Protein AF-A0A8B7I8J3-F1 (afdb_monomer)

Solvent-accessible surface area (backbone atoms only — not comparable to full-atom values): 14099 Å² total; per-residue (Å²): 118,75,67,56,60,53,50,53,48,51,51,52,50,53,49,51,53,50,50,52,53,51,53,51,50,54,50,46,42,73,68,39,66,68,53,37,50,49,53,51,49,54,53,50,52,50,52,54,50,51,55,50,50,54,51,51,52,53,51,53,54,50,51,53,53,51,52,53,52,51,52,54,50,50,55,51,52,53,50,53,51,51,50,52,50,51,54,67,75,66,59,62,90,88,52,89,73,81,72,88,76,83,82,78,73,87,82,83,80,94,77,91,83,91,82,90,84,88,87,89,82,88,90,76,82,87,73,74,85,80,77,78,87,67,66,78,75,76,49,74,66,63,56,68,70,48,56,64,87,77,47,65,89,64,48,74,65,59,53,40,51,51,52,51,50,51,34,53,51,50,52,52,52,51,52,52,69,69,48,61,75,90,79,50,54,72,72,58,45,53,50,40,51,52,56,56,72,71,52,46,88,82,46,73,72,46,83,77,59,66,57,71,57,56,52,54,50,52,55,49,57,61,67,73,68,71,136

Radius of gyration: 37.48 Å; Cα contacts (8 Å, |Δi|>4): 42; chains: 1; bounding box: 120×52×84 Å

Nearest PDB structures (foldseek):
  4c9y-assembly2_B  TM=9.895E-01  e=2.543E-07  Homo sapiens

Foldseek 3Di:
DVVVVVVVVVVVVVVVVVVVVVVVVVVCCVPPVVSVVVVVVVVVVVVVVVVVVVVVVVVVVVVVVVVVVVVVVVVVVVVVVVVVVVCVVPPPPPDDDDPPPPPDDDDDDDDDDDDDDDDDDDDDDPDPDPDQAAADQQDPVNVVPDDCVVCPPPDSVNRRVVSVVVRVVSCVLVVLCPDDPVPDDPVSVVSNVVSVVPQDPVNPPVSPDHCVVVVVVVVVVVVVPDD

pLDDT: mean 78.02, std 23.52, range [26.7, 98.69]

Structure (mmCIF, N/CA/C/O backbone):
data_AF-A0A8B7I8J3-F1
#
_entry.id   AF-A0A8B7I8J3-F1
#
loop_
_atom_site.group_PDB
_atom_site.id
_atom_site.type_symbol
_atom_site.label_atom_id
_atom_site.label_alt_id
_atom_site.label_comp_id
_atom_site.label_asym_id
_atom_site.label_entity_id
_atom_site.label_seq_id
_atom_site.pdbx_PDB_ins_code
_atom_site.Cartn_x
_atom_site.Cartn_y
_atom_site.Cartn_z
_atom_site.occupancy
_atom_site.B_iso_or_equiv
_atom_site.auth_seq_id
_atom_site.auth_comp_id
_atom_site.auth_asym_id
_atom_site.auth_atom_id
_atom_site.pdbx_PDB_model_num
ATOM 1 N N . MET A 1 1 ? 63.260 17.007 -17.362 1.00 57.22 1 MET A N 1
ATOM 2 C CA . MET A 1 1 ? 62.442 17.993 -18.095 1.00 57.22 1 MET A CA 1
ATOM 3 C C . MET A 1 1 ? 61.676 17.329 -19.241 1.00 57.22 1 MET A C 1
ATOM 5 O O . MET A 1 1 ? 60.470 17.334 -19.172 1.00 57.22 1 MET A O 1
ATOM 9 N N . ALA A 1 2 ? 62.300 16.629 -20.199 1.00 60.06 2 ALA A N 1
ATOM 10 C CA . ALA A 1 2 ? 61.564 16.008 -21.323 1.00 60.06 2 ALA A CA 1
ATOM 11 C C . ALA A 1 2 ? 60.580 14.860 -20.970 1.00 60.06 2 ALA A C 1
ATOM 13 O O . ALA A 1 2 ? 59.692 14.553 -21.757 1.00 60.06 2 ALA A O 1
ATOM 14 N N . SER A 1 3 ? 60.728 14.208 -19.809 1.00 65.38 3 SER A N 1
ATOM 15 C CA . SER A 1 3 ? 59.844 13.101 -19.401 1.00 65.38 3 SER A CA 1
ATOM 16 C C . SER A 1 3 ? 58.449 13.567 -18.973 1.00 65.38 3 SER A C 1
ATOM 18 O O . SER A 1 3 ? 57.500 12.825 -19.182 1.00 65.38 3 SER A O 1
ATOM 20 N N . SER A 1 4 ? 58.313 14.767 -18.391 1.00 78.94 4 SER A N 1
ATOM 21 C CA . SER A 1 4 ? 57.008 15.291 -17.954 1.00 78.94 4 SER A CA 1
ATOM 22 C C . SER A 1 4 ? 56.132 15.671 -19.143 1.00 78.94 4 SER A C 1
ATOM 24 O O . SER A 1 4 ? 54.955 15.341 -19.157 1.00 78.94 4 SER A O 1
ATOM 26 N N . ASP A 1 5 ? 56.724 16.260 -20.182 1.00 86.00 5 ASP A N 1
ATOM 27 C CA . ASP A 1 5 ? 55.984 16.712 -21.365 1.00 86.00 5 ASP A CA 1
ATOM 28 C C . ASP A 1 5 ? 55.409 15.531 -22.170 1.00 86.00 5 ASP A C 1
ATOM 30 O O . ASP A 1 5 ? 54.313 15.617 -22.728 1.00 86.00 5 ASP A O 1
ATOM 34 N N . LEU A 1 6 ? 56.129 14.401 -22.210 1.00 93.19 6 LEU A N 1
ATOM 35 C CA . LEU A 1 6 ? 55.641 13.162 -22.820 1.00 93.19 6 LEU A CA 1
ATOM 36 C C . LEU A 1 6 ? 54.517 12.525 -21.991 1.00 93.19 6 LEU A C 1
ATOM 38 O O . LEU A 1 6 ? 53.536 12.046 -22.559 1.00 93.19 6 LEU A O 1
ATOM 42 N N . GLU A 1 7 ? 54.645 12.526 -20.664 1.00 94.00 7 GLU A N 1
ATOM 43 C CA . GLU A 1 7 ? 53.618 12.013 -19.751 1.00 94.00 7 GLU A CA 1
ATOM 44 C C . GLU A 1 7 ? 52.319 12.829 -19.873 1.00 94.00 7 GLU A C 1
ATOM 46 O O . GLU A 1 7 ? 51.235 12.265 -20.041 1.00 94.00 7 GLU A O 1
ATOM 51 N N . ASP A 1 8 ? 52.431 14.160 -19.898 1.00 94.00 8 ASP A N 1
ATOM 52 C CA . ASP A 1 8 ? 51.308 15.086 -20.069 1.00 94.00 8 ASP A CA 1
ATOM 53 C C . ASP A 1 8 ? 50.621 14.900 -21.429 1.00 94.00 8 ASP A C 1
ATOM 55 O O . ASP A 1 8 ? 49.387 14.886 -21.526 1.00 94.00 8 ASP A O 1
ATOM 59 N N . LEU A 1 9 ? 51.402 14.674 -22.489 1.00 95.31 9 LEU A N 1
ATOM 60 C CA . LEU A 1 9 ? 50.874 14.344 -23.810 1.00 95.31 9 LEU A CA 1
ATOM 61 C C . LEU A 1 9 ? 50.127 13.002 -23.803 1.00 95.31 9 LEU A C 1
ATOM 63 O O . LEU A 1 9 ? 49.026 12.905 -24.353 1.00 95.31 9 LEU A O 1
ATOM 67 N N . CYS A 1 10 ? 50.682 11.977 -23.154 1.00 95.75 10 CYS A N 1
ATOM 68 C CA . CYS A 1 10 ? 50.030 10.679 -22.991 1.00 95.75 10 CYS A CA 1
ATOM 69 C C . CYS A 1 10 ? 48.699 10.810 -22.237 1.00 95.75 10 CYS A C 1
ATOM 71 O O . CYS A 1 10 ? 47.689 10.246 -22.668 1.00 95.75 10 CYS A O 1
ATOM 73 N N . LEU A 1 11 ? 48.655 11.596 -21.157 1.00 96.38 11 LEU A N 1
ATOM 74 C CA . LEU A 1 11 ? 47.423 11.888 -20.419 1.00 96.38 11 LEU A CA 1
ATOM 75 C C . LEU A 1 11 ? 46.395 12.601 -21.301 1.00 96.38 11 LEU A C 1
ATOM 77 O O . LEU A 1 11 ? 45.228 12.199 -21.342 1.00 96.38 11 LEU A O 1
ATOM 81 N N . HIS A 1 12 ? 46.821 13.614 -22.057 1.00 96.50 12 HIS A N 1
ATOM 82 C CA . HIS A 1 12 ? 45.945 14.351 -22.962 1.00 96.50 12 HIS A CA 1
ATOM 83 C C . HIS A 1 12 ? 45.337 13.446 -24.045 1.00 96.50 12 HIS A C 1
ATOM 85 O O . HIS A 1 12 ? 44.124 13.473 -24.286 1.00 96.50 12 HIS A O 1
ATOM 91 N N . ILE A 1 13 ? 46.162 12.601 -24.670 1.00 97.69 13 ILE A N 1
ATOM 92 C CA . ILE A 1 13 ? 45.727 11.637 -25.686 1.00 97.69 13 ILE A CA 1
ATOM 93 C C . ILE A 1 13 ? 44.761 10.621 -25.074 1.00 97.69 13 ILE A C 1
ATOM 95 O O . ILE A 1 13 ? 43.675 10.405 -25.616 1.00 97.69 13 ILE A O 1
ATOM 99 N N . ASN A 1 14 ? 45.090 10.044 -23.918 1.00 97.88 14 ASN A N 1
ATOM 100 C CA . ASN A 1 14 ? 44.230 9.076 -23.238 1.00 97.88 14 ASN A CA 1
ATOM 101 C C . ASN A 1 14 ? 42.887 9.684 -22.817 1.00 97.88 14 ASN A C 1
ATOM 103 O O . ASN A 1 14 ? 41.847 9.023 -22.909 1.00 97.88 14 ASN A O 1
ATOM 107 N N . MET A 1 15 ? 42.872 10.957 -22.421 1.00 98.25 15 MET A N 1
ATOM 108 C CA . MET A 1 15 ? 41.645 11.683 -22.110 1.00 98.25 15 MET A CA 1
ATOM 109 C C . MET A 1 15 ? 40.790 11.918 -23.361 1.00 98.25 15 MET A C 1
ATOM 111 O O . MET A 1 15 ? 39.574 11.698 -23.324 1.00 98.25 15 MET A O 1
ATOM 115 N N . LYS A 1 16 ? 41.403 12.274 -24.499 1.00 98.38 16 LYS A N 1
ATOM 116 C CA . LYS A 1 16 ? 40.695 12.366 -25.787 1.00 98.38 16 LYS A CA 1
ATOM 117 C C . LYS A 1 16 ? 40.143 11.013 -26.232 1.00 98.38 16 LYS A C 1
ATOM 119 O O . LYS A 1 16 ? 38.964 10.934 -26.571 1.00 98.38 16 LYS A O 1
ATOM 124 N N . ILE A 1 17 ? 40.935 9.943 -26.151 1.00 98.44 17 ILE A N 1
ATOM 125 C CA . ILE A 1 17 ? 40.486 8.572 -26.443 1.00 98.44 17 ILE A CA 1
ATOM 126 C C . ILE A 1 17 ? 39.301 8.198 -25.545 1.00 98.44 17 ILE A C 1
ATOM 128 O O . ILE A 1 17 ? 38.294 7.684 -26.030 1.00 98.44 17 ILE A O 1
ATOM 132 N N . SER A 1 18 ? 39.377 8.495 -24.247 1.00 98.44 18 SER A N 1
ATOM 133 C CA . SER A 1 18 ? 38.296 8.222 -23.292 1.00 98.44 18 SER A CA 1
ATOM 134 C C . SER A 1 18 ? 37.026 9.011 -23.611 1.00 98.44 18 SER A C 1
ATOM 136 O O . SER A 1 18 ? 35.923 8.473 -23.529 1.00 98.44 18 SER A O 1
ATOM 138 N N . THR A 1 19 ? 37.169 10.267 -24.033 1.00 98.44 19 THR A N 1
ATOM 139 C CA . THR A 1 19 ? 36.047 11.115 -24.462 1.00 98.44 19 THR A CA 1
ATOM 140 C C . THR A 1 19 ? 35.373 10.548 -25.712 1.00 98.44 19 THR A C 1
ATOM 142 O O . THR A 1 19 ? 34.147 10.436 -25.764 1.00 98.44 19 THR A O 1
ATOM 145 N N . ILE A 1 20 ? 36.162 10.107 -26.697 1.00 98.38 20 ILE A N 1
ATOM 146 C CA . ILE A 1 20 ? 35.649 9.452 -27.908 1.00 98.38 20 ILE A CA 1
ATOM 147 C C . ILE A 1 20 ? 34.925 8.148 -27.546 1.00 98.38 20 ILE A C 1
ATOM 149 O O . ILE A 1 20 ? 33.816 7.907 -28.015 1.00 98.38 20 ILE A O 1
ATOM 153 N N . LYS A 1 21 ? 35.490 7.327 -26.652 1.00 98.19 21 LYS A N 1
ATOM 154 C CA . LYS A 1 21 ? 34.837 6.093 -26.183 1.00 98.19 21 LYS A CA 1
ATOM 155 C C . LYS A 1 21 ? 33.476 6.374 -25.538 1.00 98.19 21 LYS A C 1
ATOM 157 O O . LYS A 1 21 ? 32.495 5.736 -25.911 1.00 98.19 21 LYS A O 1
ATOM 162 N N . LYS A 1 22 ? 33.391 7.356 -24.631 1.00 97.88 22 LYS A N 1
ATOM 163 C CA . LYS A 1 22 ? 32.128 7.742 -23.973 1.00 97.88 22 LYS A CA 1
ATOM 164 C C . LYS A 1 22 ? 31.087 8.255 -24.969 1.00 97.88 22 LYS A C 1
ATOM 166 O O . LYS A 1 22 ? 29.931 7.852 -24.909 1.00 97.88 22 LYS A O 1
ATOM 171 N N . THR A 1 23 ? 31.486 9.116 -25.903 1.00 97.56 23 THR A N 1
ATOM 172 C CA . THR A 1 23 ? 30.564 9.661 -26.918 1.00 97.56 23 THR A CA 1
ATOM 173 C C . THR A 1 23 ? 30.056 8.582 -27.875 1.00 97.56 23 THR A C 1
ATOM 175 O O . THR A 1 23 ? 28.867 8.562 -28.190 1.00 97.56 23 THR A O 1
ATOM 178 N N . LEU A 1 24 ? 30.907 7.628 -28.268 1.00 96.81 24 LEU A N 1
ATOM 179 C CA . LEU A 1 24 ? 30.489 6.455 -29.039 1.00 96.81 24 LEU A CA 1
ATOM 180 C C . LEU A 1 24 ? 29.506 5.575 -28.258 1.00 96.81 24 LEU A C 1
ATOM 182 O O . LEU A 1 24 ? 28.496 5.162 -28.819 1.00 96.81 24 LEU A O 1
ATOM 186 N N . GLN A 1 25 ? 29.757 5.324 -26.969 1.00 96.06 25 GLN A N 1
ATOM 187 C CA . GLN A 1 25 ? 28.830 4.576 -26.112 1.00 96.06 25 GLN A CA 1
ATOM 188 C C . GLN A 1 25 ? 27.468 5.270 -26.000 1.00 96.06 25 GLN A C 1
ATOM 190 O O . GLN A 1 25 ? 26.443 4.622 -26.190 1.00 96.06 25 GLN A O 1
ATOM 195 N N . LEU A 1 26 ? 27.447 6.585 -25.764 1.00 95.88 26 LEU A N 1
ATOM 196 C CA . LEU A 1 26 ? 26.209 7.370 -25.713 1.00 95.88 26 LEU A CA 1
ATOM 197 C C . LEU A 1 26 ? 25.431 7.292 -27.031 1.00 95.88 26 LEU A C 1
ATOM 199 O O . LEU A 1 26 ? 24.223 7.059 -27.023 1.00 95.88 26 LEU A O 1
ATOM 203 N N . ARG A 1 27 ? 26.125 7.426 -28.169 1.00 95.88 27 ARG A N 1
ATOM 204 C CA . ARG A 1 27 ? 25.507 7.262 -29.490 1.00 95.88 27 ARG A CA 1
ATOM 205 C C . ARG A 1 27 ? 24.923 5.861 -29.661 1.00 95.88 27 ARG A C 1
ATOM 207 O O . ARG A 1 27 ? 23.796 5.739 -30.132 1.00 95.88 27 ARG A O 1
ATOM 214 N N . ASN A 1 28 ? 25.663 4.824 -29.268 1.00 94.19 28 ASN A N 1
ATOM 215 C CA . ASN A 1 28 ? 25.211 3.438 -29.373 1.00 94.19 28 ASN A CA 1
ATOM 216 C C . ASN A 1 28 ? 23.945 3.195 -28.539 1.00 94.19 28 ASN A C 1
ATOM 218 O O . ASN A 1 28 ? 23.007 2.605 -29.056 1.00 94.19 28 ASN A O 1
ATOM 222 N N . ILE A 1 29 ? 23.867 3.714 -27.307 1.00 94.62 29 ILE A N 1
ATOM 223 C CA . ILE A 1 29 ? 22.658 3.617 -26.466 1.00 94.62 29 ILE A CA 1
ATOM 224 C C . ILE A 1 29 ? 21.449 4.296 -27.136 1.00 94.62 29 ILE A C 1
ATOM 226 O O . ILE A 1 29 ? 20.324 3.818 -27.016 1.00 94.62 29 ILE A O 1
ATOM 230 N N . GLY A 1 30 ? 21.664 5.405 -27.853 1.00 91.12 30 GLY A N 1
ATOM 231 C CA . GLY A 1 30 ? 20.593 6.135 -28.541 1.00 91.12 30 GLY A CA 1
ATOM 232 C C . GLY A 1 30 ? 20.138 5.527 -29.875 1.00 91.12 30 GLY A C 1
ATOM 233 O O . GLY A 1 30 ? 18.982 5.716 -30.259 1.00 91.12 30 GLY A O 1
ATOM 234 N N . GLN A 1 31 ? 21.030 4.832 -30.589 1.00 93.56 31 GLN A N 1
ATOM 235 C CA . GLN A 1 31 ? 20.767 4.264 -31.919 1.00 93.56 31 GLN A CA 1
ATOM 236 C C . GLN A 1 31 ? 20.367 2.790 -31.881 1.00 93.56 31 GLN A C 1
ATOM 238 O O . GLN A 1 31 ? 19.545 2.368 -32.690 1.00 93.56 31 GLN A O 1
ATOM 243 N N . GLU A 1 32 ? 20.950 2.007 -30.975 1.00 96.12 32 GLU A N 1
ATOM 244 C CA . GLU 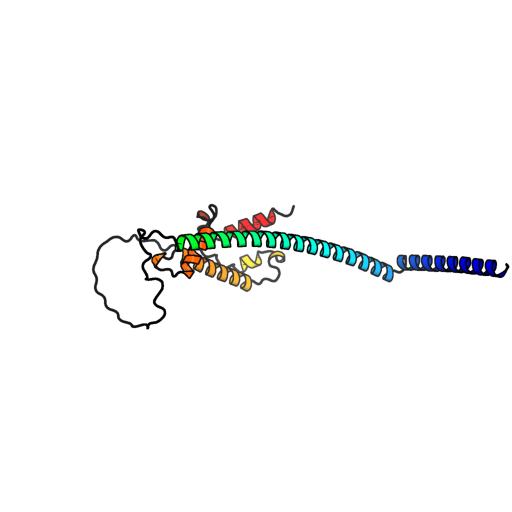A 1 32 ? 20.699 0.575 -30.883 1.00 96.12 32 GLU A CA 1
ATOM 245 C C . GLU A 1 32 ? 19.325 0.334 -30.216 1.00 96.12 32 GLU A C 1
ATOM 247 O O . GLU A 1 32 ? 19.111 0.749 -29.070 1.00 96.12 32 GLU A O 1
ATOM 252 N N . PRO A 1 33 ? 18.354 -0.286 -30.921 1.00 95.62 33 PRO A N 1
ATOM 253 C CA . PRO A 1 33 ? 16.980 -0.388 -30.431 1.00 95.62 33 PRO A CA 1
ATOM 254 C C . PRO A 1 33 ? 16.825 -1.168 -29.120 1.00 95.62 33 PRO A C 1
ATOM 256 O O . PRO A 1 33 ? 15.951 -0.827 -28.319 1.00 95.62 33 PRO A O 1
ATOM 259 N N . SER A 1 34 ? 17.642 -2.199 -28.880 1.00 95.94 34 SER A N 1
ATOM 260 C CA . SER A 1 34 ? 17.524 -3.050 -27.692 1.00 95.94 34 SER A CA 1
ATOM 261 C C . SER A 1 34 ? 17.955 -2.326 -26.409 1.00 95.94 34 SER A C 1
ATOM 263 O O . SER A 1 34 ? 17.231 -2.368 -25.413 1.00 95.94 34 SER A O 1
ATOM 265 N N . LEU A 1 35 ? 19.056 -1.571 -26.450 1.00 94.81 35 LEU A N 1
ATOM 266 C CA . LEU A 1 35 ? 19.583 -0.734 -25.374 1.00 94.81 35 LEU A CA 1
ATOM 267 C C . LEU A 1 35 ? 18.645 0.434 -25.099 1.00 94.81 35 LEU A C 1
ATOM 269 O O . LEU A 1 35 ? 18.336 0.714 -23.941 1.00 94.81 35 LEU A O 1
ATOM 273 N N . LYS A 1 36 ? 18.126 1.075 -26.152 1.00 95.31 36 LYS A N 1
ATOM 274 C CA . LYS A 1 36 ? 17.116 2.125 -26.011 1.00 95.31 36 LYS A CA 1
ATOM 275 C C . LYS A 1 36 ? 15.849 1.590 -25.340 1.00 95.31 36 LYS A C 1
ATOM 277 O O . LYS A 1 36 ? 15.347 2.209 -24.407 1.00 95.31 36 LYS A O 1
ATOM 282 N N . SER A 1 37 ? 15.357 0.425 -25.771 1.00 96.50 37 SER A N 1
ATOM 283 C CA . SER A 1 37 ? 14.198 -0.232 -25.155 1.00 96.50 37 SER A CA 1
ATOM 284 C C . SER A 1 37 ? 14.457 -0.581 -23.690 1.00 96.50 37 SER A C 1
ATOM 286 O O . SER A 1 37 ? 13.611 -0.303 -22.843 1.00 96.50 37 SER A O 1
ATOM 288 N N . MET A 1 38 ? 15.630 -1.134 -23.371 1.00 96.69 38 MET A N 1
ATOM 289 C CA . MET A 1 38 ? 16.030 -1.443 -21.998 1.00 96.69 38 MET A CA 1
ATOM 290 C C . MET A 1 38 ? 16.066 -0.185 -21.125 1.00 96.69 38 MET A C 1
ATOM 292 O O . MET A 1 38 ? 15.503 -0.191 -20.036 1.00 96.69 38 MET A O 1
ATOM 296 N N . LEU A 1 39 ? 16.652 0.913 -21.611 1.00 96.44 39 LEU A N 1
ATOM 297 C CA . LEU A 1 39 ? 16.700 2.176 -20.875 1.00 96.44 39 LEU A CA 1
ATOM 298 C C . LEU A 1 39 ? 15.298 2.757 -20.643 1.00 96.44 39 LEU A C 1
ATOM 300 O O . LEU A 1 39 ? 15.003 3.227 -19.547 1.00 96.44 39 LEU A O 1
ATOM 304 N N . CYS A 1 40 ? 14.409 2.676 -21.639 1.00 96.62 40 CYS A N 1
ATOM 305 C CA . CYS A 1 40 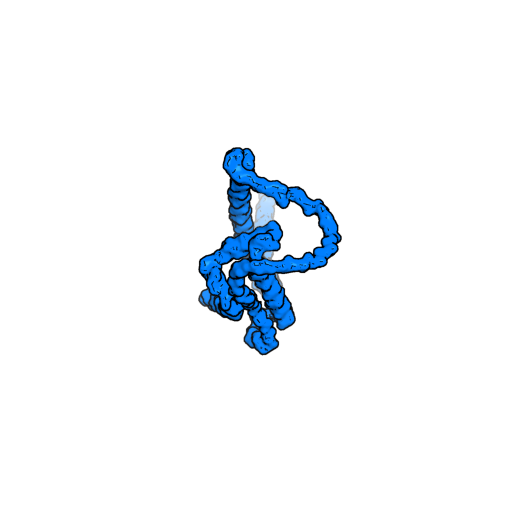? 13.007 3.062 -21.474 1.00 96.62 40 CYS A CA 1
ATOM 306 C C . CYS A 1 40 ? 12.286 2.194 -20.433 1.00 96.62 40 CYS A C 1
ATOM 308 O O . CYS A 1 40 ? 11.518 2.730 -19.638 1.00 96.62 40 CYS A O 1
ATOM 310 N N . LYS A 1 41 ? 12.543 0.879 -20.405 1.00 98.06 41 LYS A N 1
ATOM 311 C CA . LYS A 1 41 ? 11.985 -0.028 -19.388 1.00 98.06 41 LYS A CA 1
ATOM 312 C C . LYS A 1 41 ? 12.474 0.336 -17.991 1.00 98.06 41 LYS A C 1
ATOM 314 O O . LYS A 1 41 ? 11.645 0.497 -17.108 1.00 98.06 41 LYS A O 1
ATOM 319 N N . ILE A 1 42 ? 13.778 0.562 -17.820 1.00 98.38 42 ILE A N 1
ATOM 320 C CA . ILE A 1 42 ? 14.360 1.011 -16.545 1.00 98.38 42 ILE A CA 1
ATOM 321 C C . ILE A 1 42 ? 13.718 2.329 -16.100 1.00 98.38 42 ILE A C 1
ATOM 323 O O . ILE A 1 42 ? 13.306 2.460 -14.952 1.00 98.38 42 ILE A O 1
ATOM 327 N N . GLY A 1 43 ? 13.583 3.296 -17.013 1.00 98.06 43 GLY A N 1
ATOM 328 C CA . GLY A 1 43 ? 12.926 4.569 -16.716 1.00 98.06 43 GLY A CA 1
ATOM 329 C C . GLY A 1 43 ? 11.469 4.391 -16.284 1.00 98.06 43 GLY A C 1
ATOM 330 O O . GLY A 1 43 ? 11.037 5.006 -15.314 1.00 98.06 43 GLY A O 1
ATOM 331 N N . HIS A 1 44 ? 10.720 3.517 -16.960 1.00 98.38 44 HIS A N 1
ATOM 332 C CA . HIS A 1 44 ? 9.336 3.217 -16.601 1.00 98.38 44 HIS A CA 1
ATOM 333 C C . HIS A 1 44 ? 9.223 2.517 -15.241 1.00 98.38 44 HIS A C 1
ATOM 335 O O . HIS A 1 44 ? 8.430 2.940 -14.404 1.00 98.38 44 HIS A O 1
ATOM 341 N N . GLU A 1 45 ? 10.041 1.494 -14.990 1.00 98.62 45 GLU A N 1
ATOM 342 C CA . GLU A 1 45 ? 10.088 0.788 -13.705 1.00 98.62 45 GLU A CA 1
ATOM 343 C C . GLU A 1 45 ? 10.461 1.726 -12.554 1.00 98.62 45 GLU A C 1
ATOM 345 O O . GLU A 1 45 ? 9.881 1.633 -11.475 1.00 98.62 45 GLU A O 1
ATOM 350 N N . MET A 1 46 ? 11.365 2.681 -12.786 1.00 98.69 46 MET A N 1
ATOM 351 C CA . MET A 1 46 ? 11.742 3.682 -11.788 1.00 98.69 46 MET A CA 1
ATOM 352 C C . MET A 1 46 ? 10.575 4.612 -11.428 1.00 98.69 46 MET A C 1
ATOM 354 O O . MET A 1 46 ? 10.386 4.920 -10.252 1.00 98.69 46 MET A O 1
ATOM 358 N N . VAL A 1 47 ? 9.761 5.016 -12.411 1.00 98.56 47 VAL A N 1
ATOM 359 C CA . VAL A 1 47 ? 8.532 5.789 -12.158 1.00 98.56 47 VAL A CA 1
ATOM 360 C C . VAL A 1 47 ? 7.528 4.956 -11.358 1.00 98.56 47 VAL A C 1
ATOM 362 O O . VAL A 1 47 ? 7.030 5.423 -10.337 1.00 98.56 47 VAL A O 1
ATOM 365 N N . LEU A 1 48 ? 7.292 3.700 -11.755 1.00 98.56 48 LEU A N 1
ATOM 366 C CA . LEU A 1 48 ? 6.381 2.800 -11.038 1.00 98.56 48 LEU A CA 1
ATOM 367 C C . LEU A 1 48 ? 6.817 2.563 -9.585 1.00 98.56 48 LEU A C 1
ATOM 369 O O . LEU A 1 48 ? 5.980 2.554 -8.681 1.00 98.56 48 LEU A O 1
ATOM 373 N N . LEU A 1 49 ? 8.120 2.383 -9.355 1.00 98.69 49 LEU A N 1
ATOM 374 C CA . LEU A 1 49 ? 8.687 2.224 -8.019 1.00 98.69 49 LEU A CA 1
ATOM 375 C C . LEU A 1 49 ? 8.456 3.475 -7.170 1.00 98.69 49 LEU A C 1
ATOM 377 O O . LEU A 1 49 ? 8.038 3.362 -6.021 1.00 98.69 49 LEU A O 1
ATOM 381 N N . ASN A 1 50 ? 8.691 4.658 -7.735 1.00 98.69 50 ASN A N 1
ATOM 382 C CA . ASN A 1 50 ? 8.471 5.922 -7.041 1.00 98.69 50 ASN A CA 1
ATOM 383 C C . ASN A 1 50 ? 6.997 6.104 -6.645 1.00 98.69 50 ASN A C 1
ATOM 385 O O . ASN A 1 50 ? 6.697 6.453 -5.506 1.00 98.69 50 ASN A O 1
ATOM 389 N N . ASP A 1 51 ? 6.068 5.787 -7.546 1.00 98.50 51 ASP A N 1
ATOM 390 C CA . ASP A 1 51 ? 4.634 5.851 -7.255 1.00 98.50 51 ASP A CA 1
ATOM 391 C C . ASP A 1 51 ? 4.222 4.861 -6.158 1.00 98.50 51 ASP A C 1
ATOM 393 O O . ASP A 1 51 ? 3.380 5.174 -5.311 1.00 98.50 51 ASP A O 1
ATOM 397 N N . LEU A 1 52 ? 4.818 3.666 -6.145 1.00 98.69 52 LEU A N 1
ATOM 398 C CA . LEU A 1 52 ? 4.589 2.679 -5.094 1.00 98.69 52 LEU A CA 1
ATOM 399 C C . LEU A 1 52 ? 5.123 3.158 -3.738 1.00 98.69 52 LEU A C 1
ATOM 401 O O . LEU A 1 52 ? 4.440 2.995 -2.727 1.00 98.69 52 LEU A O 1
ATOM 405 N N . LEU A 1 53 ? 6.305 3.778 -3.715 1.00 98.69 53 LEU A N 1
ATOM 406 C CA . LEU A 1 53 ? 6.881 4.357 -2.501 1.00 98.69 53 LEU A CA 1
ATOM 407 C C . LEU A 1 53 ? 6.002 5.480 -1.943 1.00 98.69 53 LEU A C 1
ATOM 409 O O . LEU A 1 53 ? 5.725 5.480 -0.747 1.00 98.69 53 LEU A O 1
ATOM 413 N N . ASN A 1 54 ? 5.476 6.360 -2.798 1.00 98.50 54 ASN A N 1
ATOM 414 C CA . ASN A 1 54 ? 4.550 7.417 -2.379 1.00 98.50 54 ASN A CA 1
ATOM 415 C C . ASN A 1 54 ? 3.269 6.842 -1.754 1.00 98.50 54 ASN A C 1
ATOM 417 O O . ASN A 1 54 ? 2.801 7.317 -0.719 1.00 98.50 54 ASN A O 1
ATOM 421 N N . LYS A 1 55 ? 2.709 5.776 -2.345 1.00 98.56 55 LYS A N 1
ATOM 422 C CA . LYS A 1 55 ? 1.547 5.074 -1.772 1.00 98.56 55 LYS A CA 1
ATOM 423 C C . LYS A 1 55 ? 1.872 4.456 -0.414 1.00 98.56 55 LYS A C 1
ATOM 425 O O . LYS A 1 55 ? 1.067 4.554 0.506 1.00 98.56 55 LYS A O 1
ATOM 430 N N . MET A 1 56 ? 3.046 3.839 -0.284 1.00 98.62 56 MET A N 1
ATOM 431 C CA . MET A 1 56 ? 3.498 3.259 0.979 1.00 98.62 56 MET A CA 1
ATOM 432 C C . MET A 1 56 ? 3.682 4.334 2.055 1.00 98.62 56 MET A C 1
ATOM 434 O O . MET A 1 56 ? 3.267 4.130 3.192 1.00 98.62 56 MET A O 1
ATOM 438 N N . GLU A 1 57 ? 4.241 5.493 1.705 1.00 98.62 57 GLU A N 1
ATOM 439 C CA . GLU A 1 57 ? 4.377 6.622 2.626 1.00 98.62 57 GLU A CA 1
ATOM 440 C C . GLU A 1 57 ? 3.011 7.115 3.122 1.00 98.62 57 GLU A C 1
ATOM 442 O O . GLU A 1 57 ? 2.812 7.275 4.329 1.00 98.62 57 GLU A O 1
ATOM 447 N N . MET A 1 58 ? 2.043 7.286 2.217 1.00 98.19 58 MET A N 1
ATOM 448 C CA . MET A 1 58 ? 0.674 7.662 2.583 1.00 98.19 58 MET A CA 1
ATOM 449 C C . MET A 1 58 ? 0.025 6.651 3.536 1.00 98.19 58 MET A C 1
ATOM 451 O O . MET A 1 58 ? -0.595 7.045 4.526 1.00 98.19 58 MET A O 1
ATOM 455 N N . GLU A 1 59 ? 0.183 5.356 3.261 1.00 98.44 59 GLU A N 1
ATOM 456 C CA . GLU A 1 59 ? -0.372 4.283 4.088 1.00 98.44 59 GLU A CA 1
ATOM 457 C C . GLU A 1 59 ? 0.246 4.291 5.495 1.00 98.44 59 GLU A C 1
ATOM 459 O O . GLU A 1 59 ? -0.466 4.240 6.498 1.00 98.44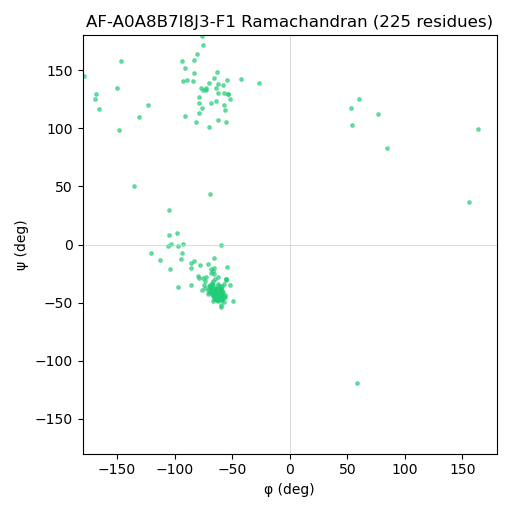 59 GLU A O 1
ATOM 464 N N . VAL A 1 60 ? 1.568 4.456 5.593 1.00 98.69 60 VAL A N 1
ATOM 465 C CA . VAL A 1 60 ? 2.272 4.567 6.881 1.00 98.69 60 VAL A CA 1
ATOM 466 C C . VAL A 1 60 ? 1.773 5.775 7.678 1.00 98.69 60 VAL A C 1
ATOM 468 O O . VAL A 1 60 ? 1.493 5.663 8.875 1.00 98.69 60 VAL A O 1
ATOM 471 N N . GLN A 1 61 ? 1.590 6.928 7.029 1.00 98.44 61 GLN A N 1
ATOM 472 C CA . GLN A 1 61 ? 1.047 8.121 7.684 1.00 98.44 61 GLN A CA 1
ATOM 473 C C . GLN A 1 61 ? -0.388 7.904 8.190 1.00 98.44 61 GLN A C 1
ATOM 475 O O . GLN A 1 61 ? -0.745 8.377 9.273 1.00 98.44 61 GLN A O 1
ATOM 480 N N . GLN A 1 62 ? -1.224 7.194 7.431 1.00 98.06 62 GLN A N 1
ATOM 481 C CA . GLN A 1 62 ? -2.581 6.848 7.849 1.00 98.06 62 GLN A CA 1
ATOM 482 C C . GLN A 1 62 ? -2.579 5.897 9.051 1.00 98.06 62 GLN A C 1
ATOM 484 O O . GLN A 1 62 ? -3.331 6.113 10.007 1.00 98.06 62 GLN A O 1
ATOM 489 N N . GLN A 1 63 ? -1.714 4.884 9.039 1.00 98.44 63 GLN A N 1
ATOM 490 C CA . GLN A 1 63 ? -1.570 3.939 10.145 1.00 98.44 63 GLN A CA 1
ATOM 491 C C . GLN A 1 63 ? -1.115 4.633 11.433 1.00 98.44 63 GLN A C 1
ATOM 493 O O . GLN A 1 63 ? -1.672 4.360 12.499 1.00 98.44 63 GLN A O 1
ATOM 498 N N . GLU A 1 64 ? -0.180 5.585 11.355 1.00 98.44 64 GLU A N 1
ATOM 499 C CA . GLU A 1 64 ? 0.255 6.359 12.526 1.00 98.44 64 GLU A CA 1
ATOM 500 C C . GLU A 1 64 ? -0.898 7.206 13.098 1.00 98.44 64 GLU A C 1
ATOM 502 O O . GLU A 1 64 ? -1.113 7.229 14.313 1.00 98.44 64 GLU A O 1
ATOM 507 N N . LYS A 1 65 ? -1.708 7.843 12.238 1.00 98.00 65 LYS A N 1
ATOM 508 C CA . LYS A 1 65 ? -2.914 8.576 12.669 1.00 98.00 65 LYS A CA 1
ATOM 509 C C . LYS A 1 65 ? -3.906 7.654 13.379 1.00 98.00 65 LYS A C 1
ATOM 511 O O . LYS A 1 65 ? -4.374 7.989 14.467 1.00 98.00 65 LYS A O 1
ATOM 516 N N . LEU A 1 66 ? -4.198 6.487 12.802 1.00 98.06 66 LEU A N 1
ATOM 517 C CA . LEU A 1 66 ? -5.128 5.515 13.384 1.00 98.06 66 LEU A CA 1
ATOM 518 C C . LEU A 1 66 ? -4.637 4.993 14.738 1.00 98.06 66 LEU A C 1
ATOM 520 O O . LEU A 1 66 ? -5.404 4.927 15.695 1.00 98.06 66 LEU A O 1
ATOM 524 N N . LYS A 1 67 ? -3.347 4.677 14.843 1.00 98.38 67 LYS A N 1
ATOM 525 C CA . LYS A 1 67 ? -2.697 4.261 16.091 1.00 98.38 67 LYS A CA 1
ATOM 526 C C . LYS A 1 67 ? -2.836 5.316 17.189 1.00 98.38 67 LYS A C 1
ATOM 528 O O . LYS A 1 67 ? -3.097 4.964 18.338 1.00 98.38 67 LYS A O 1
ATOM 533 N N . ASN A 1 68 ? -2.691 6.598 16.855 1.00 98.12 68 ASN A N 1
ATOM 534 C CA . ASN A 1 68 ? -2.868 7.683 17.821 1.00 98.12 68 ASN A CA 1
ATOM 535 C C . ASN A 1 68 ? -4.325 7.799 18.289 1.00 98.12 68 ASN A C 1
ATOM 537 O O . ASN A 1 68 ? -4.566 7.892 19.491 1.00 98.12 68 ASN A O 1
ATOM 541 N N . LEU A 1 69 ? -5.294 7.698 17.374 1.00 98.38 69 LEU A N 1
ATOM 542 C CA . LEU A 1 69 ? -6.719 7.666 17.730 1.00 98.38 69 LEU A CA 1
ATOM 543 C C . LEU A 1 69 ? -7.054 6.475 18.636 1.00 98.38 69 LEU A C 1
ATOM 545 O O . LEU A 1 69 ? -7.762 6.630 19.628 1.00 98.38 69 LEU A O 1
ATOM 549 N N . LEU A 1 70 ? -6.504 5.299 18.331 1.00 98.38 70 LEU A N 1
ATOM 550 C CA . LEU A 1 70 ? -6.717 4.089 19.118 1.00 98.38 70 LEU A CA 1
ATOM 551 C C . LEU A 1 70 ? -6.148 4.221 20.537 1.00 98.38 70 LEU A C 1
ATOM 553 O O . LEU A 1 70 ? -6.797 3.799 21.492 1.00 98.38 70 LEU A O 1
ATOM 557 N N . LYS A 1 71 ? -4.987 4.867 20.698 1.00 98.50 71 LYS A N 1
ATOM 558 C CA . LYS A 1 71 ? -4.428 5.186 22.021 1.00 98.50 71 LYS A CA 1
ATOM 559 C C . LYS A 1 71 ? -5.319 6.133 22.823 1.00 98.50 71 LYS A C 1
ATOM 561 O O . LYS A 1 71 ? -5.478 5.933 24.023 1.00 98.50 71 LYS A O 1
ATOM 566 N N . GLU A 1 72 ? -5.891 7.159 22.196 1.00 98.25 72 GLU A N 1
ATOM 567 C CA . GLU A 1 72 ? -6.798 8.082 22.893 1.00 98.25 72 GLU A CA 1
ATOM 568 C C . GLU A 1 72 ? -8.107 7.398 23.302 1.00 98.25 72 GLU A C 1
ATOM 570 O O . GLU A 1 72 ? -8.572 7.575 24.431 1.00 98.25 72 GLU A O 1
ATOM 575 N N . LEU A 1 73 ? -8.657 6.543 22.434 1.00 98.19 73 LEU A N 1
ATOM 576 C CA . LEU A 1 73 ? -9.827 5.731 22.763 1.00 98.19 73 LEU A CA 1
ATOM 577 C C . LEU A 1 73 ? -9.543 4.784 23.935 1.00 98.19 73 LEU A C 1
ATOM 579 O O . LEU A 1 73 ? -10.349 4.706 24.860 1.00 98.19 73 LEU A O 1
ATOM 583 N N . GLN A 1 74 ? -8.388 4.112 23.923 1.00 98.38 74 GLN A N 1
ATOM 584 C CA . GLN A 1 74 ? -7.960 3.2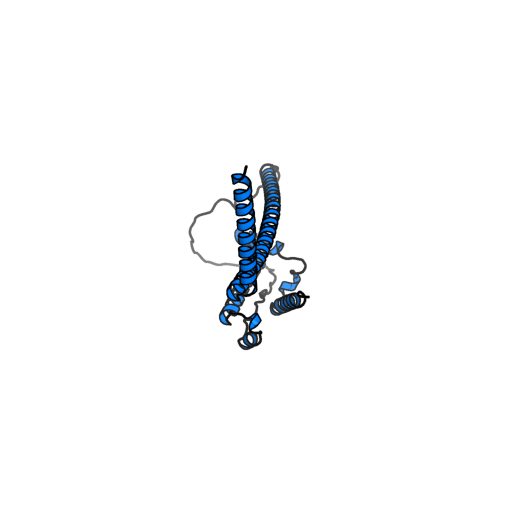36 25.012 1.00 98.38 74 GLN A CA 1
ATOM 585 C C . GLN A 1 74 ? -7.903 3.994 26.343 1.00 98.38 74 GLN A C 1
ATOM 587 O O . GLN A 1 74 ? -8.506 3.553 27.318 1.00 98.38 74 GLN A O 1
ATOM 592 N N . LYS A 1 75 ? -7.247 5.161 26.378 1.00 98.44 75 LYS A N 1
ATOM 593 C CA . LYS A 1 75 ? -7.183 5.995 27.590 1.00 98.44 75 LYS A CA 1
ATOM 594 C C . LYS A 1 75 ? -8.572 6.398 28.081 1.00 98.44 75 LYS A C 1
ATOM 596 O O . LYS A 1 75 ? -8.803 6.437 29.285 1.00 98.44 75 LYS A O 1
ATOM 601 N N . SER A 1 76 ? -9.493 6.725 27.171 1.00 98.12 76 SER A N 1
ATOM 602 C CA . SER A 1 76 ? -10.865 7.064 27.558 1.00 98.12 76 SER A CA 1
ATOM 603 C C . SER A 1 76 ? -11.583 5.871 28.180 1.00 98.12 76 SER A C 1
ATOM 605 O O . SER A 1 76 ? -12.142 6.009 29.261 1.00 98.12 76 SER A O 1
ATOM 607 N N . ALA A 1 77 ? -11.496 4.699 27.551 1.00 97.94 77 ALA A N 1
ATOM 608 C CA . ALA A 1 77 ? -12.112 3.479 28.060 1.00 97.94 77 ALA A CA 1
ATOM 609 C C . ALA A 1 77 ? -11.552 3.071 29.436 1.00 97.94 77 ALA A C 1
ATOM 611 O O . ALA A 1 77 ? -12.309 2.651 30.308 1.00 97.94 77 ALA A O 1
ATOM 612 N N . GLU A 1 78 ? -10.244 3.235 29.657 1.00 98.44 78 GLU A N 1
ATOM 613 C CA . GLU A 1 78 ? -9.610 2.997 30.960 1.00 98.44 78 GLU A CA 1
ATOM 614 C C . GLU A 1 78 ? -10.144 3.952 32.040 1.00 98.44 78 GLU A C 1
ATOM 616 O O . GLU A 1 78 ? -10.415 3.520 33.162 1.00 98.44 78 GLU A O 1
ATOM 621 N N . ARG A 1 79 ? -10.354 5.238 31.718 1.00 97.94 79 ARG A N 1
ATOM 622 C CA . ARG A 1 79 ? -10.979 6.192 32.654 1.00 97.94 79 ARG A CA 1
ATOM 623 C C . ARG A 1 79 ? -12.400 5.774 33.014 1.00 97.94 79 ARG A C 1
ATOM 625 O O . ARG A 1 79 ? -12.709 5.703 34.201 1.00 97.94 79 ARG A O 1
ATOM 632 N N . ASP A 1 80 ? -13.216 5.444 32.018 1.00 97.50 80 ASP A N 1
ATOM 633 C CA . ASP A 1 80 ? -14.615 5.055 32.222 1.00 97.50 80 ASP A CA 1
ATOM 634 C C . ASP A 1 80 ? -14.715 3.763 33.052 1.00 97.50 80 ASP A C 1
ATOM 636 O O . ASP A 1 80 ? -15.559 3.635 33.942 1.00 97.50 80 ASP A O 1
ATOM 640 N N . GLN A 1 81 ? -13.809 2.808 32.816 1.00 97.31 81 GLN A N 1
ATOM 641 C CA . GLN A 1 81 ? -13.712 1.584 33.609 1.00 97.31 81 GLN A CA 1
ATOM 642 C C . GLN A 1 81 ? -13.345 1.876 35.068 1.00 97.31 81 GLN A C 1
ATOM 644 O O . GLN A 1 81 ? -13.955 1.309 35.978 1.00 97.31 81 GLN A O 1
ATOM 649 N N . ASN A 1 82 ? -12.359 2.745 35.296 1.00 96.88 82 ASN A N 1
ATOM 650 C CA . ASN A 1 82 ? -11.935 3.130 36.640 1.00 96.88 82 ASN A CA 1
ATOM 651 C C . ASN A 1 82 ? -13.052 3.869 37.388 1.00 96.88 82 ASN A C 1
ATOM 653 O O . ASN A 1 82 ? -13.293 3.586 38.561 1.00 96.88 82 ASN A O 1
ATOM 657 N N . GLU A 1 83 ? -13.779 4.759 36.711 1.00 96.38 83 GLU A N 1
ATOM 658 C CA . GLU A 1 83 ? -14.934 5.453 37.281 1.00 96.38 83 GLU A CA 1
ATOM 659 C C . GLU A 1 83 ? -16.054 4.468 37.640 1.00 96.38 83 GLU A C 1
ATOM 661 O O . GLU A 1 83 ? -16.546 4.471 38.768 1.00 96.38 83 GLU A O 1
ATOM 666 N N . ALA A 1 84 ? -16.401 3.549 36.735 1.00 94.50 84 ALA A N 1
ATOM 667 C CA . ALA A 1 84 ? -17.390 2.510 37.006 1.00 94.50 84 ALA A CA 1
ATOM 668 C C . ALA A 1 84 ? -16.982 1.603 38.182 1.00 94.50 84 ALA A C 1
ATOM 670 O O . ALA A 1 84 ? -17.826 1.226 38.999 1.00 94.50 84 ALA A O 1
ATOM 671 N N . HIS A 1 85 ? -15.693 1.269 38.297 1.00 94.56 85 HIS A N 1
ATOM 672 C CA . HIS A 1 85 ? -15.159 0.516 39.431 1.00 94.56 85 HIS A CA 1
ATOM 673 C C . HIS A 1 85 ? -15.307 1.295 40.740 1.00 94.56 85 HIS A C 1
ATOM 675 O O . HIS A 1 85 ? -15.829 0.759 41.717 1.00 94.56 85 HIS A O 1
ATOM 681 N N . HIS A 1 86 ? -14.923 2.572 40.739 1.00 95.94 86 HIS A N 1
ATOM 682 C CA . HIS A 1 86 ? -15.046 3.446 41.899 1.00 95.94 86 HIS A CA 1
ATOM 683 C C . HIS A 1 86 ? -16.507 3.590 42.345 1.00 95.94 86 HIS A C 1
ATOM 685 O O . HIS A 1 86 ? -16.809 3.482 43.533 1.00 95.94 86 HIS A O 1
ATOM 691 N N . LEU A 1 87 ? -17.439 3.765 41.404 1.00 91.38 87 LEU A N 1
ATOM 692 C CA . LEU A 1 87 ? -18.873 3.804 41.695 1.00 91.38 87 LEU A CA 1
ATOM 693 C C . LEU A 1 87 ? -19.375 2.483 42.287 1.00 91.38 87 LEU A C 1
ATOM 695 O O . LEU A 1 87 ? -20.175 2.506 43.219 1.00 91.38 87 LEU A O 1
ATOM 699 N N . ARG A 1 88 ? -18.890 1.336 41.787 1.00 87.31 88 ARG A N 1
ATOM 700 C CA . ARG A 1 88 ? -19.240 0.005 42.311 1.00 87.31 88 ARG A CA 1
ATOM 701 C C . ARG A 1 88 ? -18.785 -0.188 43.759 1.00 87.31 88 ARG A C 1
ATOM 703 O O . ARG A 1 88 ? -19.486 -0.839 44.528 1.00 87.31 88 ARG A O 1
ATOM 710 N N . GLU A 1 89 ? -17.618 0.332 44.121 1.00 90.62 89 GLU A N 1
ATOM 711 C CA . GLU A 1 89 ? -17.061 0.198 45.473 1.00 90.62 89 GLU A CA 1
ATOM 712 C C . GLU A 1 89 ? -17.674 1.180 46.473 1.00 90.62 89 GLU A C 1
ATOM 714 O O . GLU A 1 89 ? -17.773 0.869 47.657 1.00 90.62 89 GLU A O 1
ATOM 719 N N . ASN A 1 90 ? -18.151 2.331 45.997 1.00 88.62 90 ASN A N 1
ATOM 720 C CA . ASN A 1 90 ? -18.675 3.411 46.832 1.00 88.62 90 ASN A CA 1
ATOM 721 C C . ASN A 1 90 ? -20.210 3.507 46.813 1.00 88.62 90 ASN A C 1
ATOM 723 O O . ASN A 1 90 ? -20.764 4.593 46.975 1.00 88.62 90 ASN A O 1
ATOM 727 N N . ILE A 1 91 ? -20.922 2.391 46.616 1.00 83.69 91 ILE A N 1
ATOM 728 C CA . ILE A 1 91 ? -22.393 2.376 46.622 1.00 83.69 91 ILE A CA 1
ATOM 729 C C . ILE A 1 91 ? -22.907 2.647 48.048 1.00 83.69 91 ILE A C 1
ATOM 731 O O . ILE A 1 91 ? -22.620 1.862 48.957 1.00 83.69 91 ILE A O 1
ATOM 735 N N . PRO A 1 92 ? -23.721 3.698 48.264 1.00 82.94 92 PRO A N 1
ATOM 736 C CA . PRO A 1 92 ? -24.303 3.964 49.569 1.00 82.94 92 PRO A CA 1
ATOM 737 C C . PRO A 1 92 ? -25.148 2.787 50.094 1.00 82.94 92 PRO A C 1
ATOM 739 O O . PRO A 1 92 ? -25.966 2.231 49.356 1.00 82.94 92 PRO A O 1
ATOM 742 N N . PRO A 1 93 ? -25.028 2.425 51.385 1.00 73.50 93 PRO A N 1
ATOM 743 C CA . PRO A 1 93 ? -25.661 1.230 51.958 1.00 73.50 93 PRO A CA 1
ATOM 744 C C . PRO A 1 93 ? -27.200 1.262 51.980 1.00 73.50 93 PRO A C 1
ATOM 746 O O . PRO A 1 93 ? -27.828 0.236 52.232 1.00 73.50 93 PRO A O 1
ATOM 749 N N . HIS A 1 94 ? -27.804 2.422 51.721 1.00 76.81 94 HIS A N 1
ATOM 750 C CA . HIS A 1 94 ? -29.250 2.660 51.670 1.00 76.81 94 HIS A CA 1
ATOM 751 C C . HIS A 1 94 ? -29.850 2.514 50.259 1.00 76.81 94 HIS A C 1
ATOM 753 O O . HIS A 1 94 ? -31.059 2.665 50.093 1.00 76.81 94 HIS A O 1
ATOM 759 N N . LEU A 1 95 ? -29.038 2.195 49.245 1.00 73.38 95 LEU A N 1
ATOM 760 C CA . LEU A 1 95 ? -29.538 1.841 47.917 1.00 73.38 95 LEU A CA 1
ATOM 761 C C . LEU A 1 95 ? -29.941 0.356 47.850 1.00 73.38 95 LEU A C 1
ATOM 763 O O . LEU A 1 95 ? -29.320 -0.481 48.513 1.00 73.38 95 LEU A O 1
ATOM 767 N N . PRO A 1 96 ? -30.960 -0.007 47.042 1.00 70.69 96 PRO A N 1
ATOM 768 C CA . PRO A 1 96 ? -31.364 -1.397 46.860 1.00 70.69 96 PRO A CA 1
ATOM 769 C C . PRO A 1 96 ? -30.176 -2.237 46.375 1.00 70.69 96 PRO A C 1
ATOM 771 O O . PRO A 1 96 ? -29.652 -2.014 45.283 1.00 70.69 96 PRO A O 1
ATOM 774 N N . LYS A 1 97 ? -29.734 -3.204 47.186 1.00 68.19 97 LYS A N 1
ATOM 775 C CA . LYS A 1 97 ? -28.640 -4.103 46.801 1.00 68.19 97 LYS A CA 1
ATOM 776 C C . LYS A 1 97 ? -29.074 -4.947 45.596 1.00 68.19 97 LYS A C 1
ATOM 778 O O . LYS A 1 97 ? -30.182 -5.491 45.624 1.00 68.19 97 LYS A O 1
ATOM 783 N N . PRO A 1 98 ? -28.226 -5.109 44.563 1.00 59.19 98 PRO A N 1
ATOM 784 C CA . PRO A 1 98 ? -28.499 -6.051 43.488 1.00 59.19 98 PRO A CA 1
ATOM 785 C C . PRO A 1 98 ? -28.686 -7.443 44.094 1.00 59.19 98 PRO A C 1
ATOM 787 O O . PRO A 1 98 ? -27.798 -7.957 44.775 1.00 59.19 98 PRO A O 1
ATOM 790 N N . SER A 1 99 ? -29.860 -8.039 43.890 1.00 46.28 99 SER A N 1
ATOM 791 C CA . SER A 1 99 ? -30.157 -9.390 44.354 1.00 46.28 99 SER A CA 1
ATOM 792 C C . SER A 1 99 ? -29.136 -10.368 43.776 1.00 46.28 99 SER A C 1
ATOM 794 O O . SER A 1 99 ? -28.894 -10.391 42.569 1.00 46.28 99 SER A O 1
ATOM 796 N N . GLN A 1 100 ? -28.569 -11.188 44.653 1.00 50.38 100 GLN A N 1
ATOM 797 C CA . GLN A 1 100 ? -27.532 -12.192 44.424 1.00 50.38 100 GLN A CA 1
ATOM 798 C C . GLN A 1 100 ? -28.034 -13.397 43.598 1.00 50.38 100 GLN A C 1
ATOM 800 O O . GLN A 1 100 ? -27.756 -14.542 43.925 1.00 50.38 100 GLN A O 1
ATOM 805 N N . SER A 1 101 ? -28.806 -13.164 42.534 1.00 45.81 101 SER A N 1
ATOM 806 C CA . SER A 1 101 ? -29.311 -14.203 41.625 1.00 45.81 101 SER A CA 1
ATOM 807 C C . SER A 1 101 ? -28.469 -14.366 40.355 1.00 45.81 101 SER A C 1
ATOM 809 O O . SER A 1 101 ? -28.757 -15.237 39.542 1.00 45.81 101 SER A O 1
ATOM 811 N N . CYS A 1 102 ? -27.409 -13.569 40.176 1.00 37.84 102 CYS A N 1
ATOM 812 C CA . CYS A 1 102 ? -26.591 -13.593 38.958 1.00 37.84 102 CYS A CA 1
ATOM 813 C C . CYS A 1 102 ? -25.233 -14.310 39.084 1.00 37.84 102 CYS A C 1
ATOM 815 O O . CYS A 1 102 ? -24.506 -14.334 38.097 1.00 37.84 102 CYS A O 1
ATOM 817 N N . ILE A 1 103 ? -24.856 -14.879 40.240 1.00 42.97 103 ILE A N 1
ATOM 818 C CA . ILE A 1 103 ? -23.491 -15.432 40.428 1.00 42.97 103 ILE A CA 1
ATOM 819 C C . ILE A 1 103 ? -23.449 -16.935 40.770 1.00 42.97 103 ILE A C 1
ATOM 821 O O . ILE A 1 103 ? -22.383 -17.538 40.705 1.00 42.97 103 ILE A O 1
ATOM 825 N N . THR A 1 104 ? -24.565 -17.620 41.026 1.00 36.88 104 THR A N 1
ATOM 826 C CA . THR A 1 104 ? -24.500 -19.040 41.433 1.00 36.88 104 THR A CA 1
ATOM 827 C C . THR A 1 104 ? -25.448 -19.909 40.612 1.00 36.88 104 THR A C 1
ATOM 829 O O . THR A 1 104 ? -26.660 -19.807 40.765 1.00 36.88 104 THR A O 1
ATOM 832 N N . GLY A 1 105 ? -24.896 -20.764 39.737 1.00 34.28 105 GLY A N 1
ATOM 833 C CA . GLY A 1 105 ? -25.678 -21.794 39.039 1.00 34.28 105 GLY A CA 1
ATOM 834 C C . GLY A 1 105 ? -25.146 -22.312 37.698 1.00 34.28 105 GLY A C 1
ATOM 835 O O . GLY A 1 105 ? -25.942 -22.590 36.808 1.00 34.28 105 GLY A O 1
ATOM 836 N N . LEU A 1 106 ? -23.829 -22.457 37.519 1.00 43.31 106 LEU A N 1
ATOM 837 C CA . LEU A 1 106 ? -23.301 -23.485 36.612 1.00 43.31 106 LEU A CA 1
ATOM 838 C C . LEU A 1 106 ? -23.513 -24.835 37.316 1.00 43.31 106 LEU A C 1
ATOM 840 O O . LEU A 1 106 ? -23.188 -24.942 38.493 1.00 43.31 106 LEU A O 1
ATOM 844 N N . THR A 1 107 ? -24.038 -25.832 36.597 1.00 39.56 107 THR A N 1
ATOM 845 C CA . THR A 1 107 ? -24.529 -27.160 37.044 1.00 39.56 107 THR A CA 1
ATOM 846 C C . THR A 1 107 ? -25.902 -27.183 37.731 1.00 39.56 107 THR A C 1
ATOM 848 O O . THR A 1 107 ? -26.071 -26.674 38.826 1.00 39.56 107 THR A O 1
ATOM 851 N N . VAL A 1 108 ? -26.907 -27.790 37.083 1.00 32.56 108 VAL A N 1
ATOM 852 C CA . VAL A 1 108 ? -27.509 -29.091 37.446 1.00 32.56 108 VAL A CA 1
ATOM 853 C C . VAL A 1 108 ? -28.606 -29.454 36.425 1.00 32.56 108 VAL A C 1
ATOM 855 O O . VAL A 1 108 ? -29.274 -28.609 35.839 1.00 32.56 108 VAL A O 1
ATOM 858 N N . LYS A 1 109 ? -28.674 -30.765 36.195 1.00 32.56 109 LYS A N 1
ATOM 859 C CA . LYS A 1 109 ? -29.491 -31.600 35.314 1.00 32.56 109 LYS A CA 1
ATOM 860 C C . LYS A 1 109 ? -30.884 -31.118 34.885 1.00 32.56 109 LYS A C 1
ATOM 862 O O . LYS A 1 109 ? -31.723 -30.723 35.686 1.00 32.56 109 LYS A O 1
ATOM 867 N N . CYS A 1 110 ? -31.130 -31.378 33.600 1.00 32.69 110 CYS A N 1
ATOM 868 C CA . CYS A 1 110 ? -32.434 -31.608 32.990 1.00 32.69 110 CYS A CA 1
ATOM 869 C C . CYS A 1 110 ? -33.203 -32.698 33.761 1.00 32.69 110 CYS A C 1
ATOM 871 O O . CYS A 1 110 ? -32.684 -33.798 33.964 1.00 32.69 110 CYS A O 1
ATOM 873 N N . GLY A 1 111 ? -34.419 -32.366 34.190 1.00 29.27 111 GLY A N 1
ATOM 874 C CA . GLY A 1 111 ? -35.361 -33.250 34.863 1.00 29.27 111 GLY A CA 1
ATOM 875 C C . GLY A 1 111 ? -36.776 -32.828 34.491 1.00 29.27 111 GLY A C 1
ATOM 876 O O . GLY A 1 111 ? -37.309 -31.850 35.001 1.00 29.27 111 GLY A O 1
ATOM 877 N N . GLU A 1 112 ? -37.314 -33.555 33.529 1.00 30.12 112 GLU A N 1
ATOM 878 C CA . GLU A 1 112 ? -38.670 -33.545 33.001 1.00 30.12 112 GLU A CA 1
ATOM 879 C C . GLU A 1 112 ? -39.721 -33.733 34.110 1.00 30.12 112 GLU A C 1
ATOM 881 O O . GLU A 1 112 ? -39.629 -34.692 34.875 1.00 30.12 112 GLU A O 1
ATOM 886 N N . GLN A 1 113 ? -40.737 -32.860 34.177 1.00 30.75 113 GLN A N 1
ATOM 887 C CA . GLN A 1 113 ? -42.126 -33.304 34.340 1.00 30.75 113 GLN A CA 1
ATOM 888 C C . GLN A 1 113 ? -43.168 -32.199 34.123 1.00 30.75 113 GLN A C 1
ATOM 890 O O . GLN A 1 113 ? -43.139 -31.108 34.688 1.00 30.75 113 GLN A O 1
ATOM 895 N N . THR A 1 114 ? -44.110 -32.581 33.271 1.00 27.31 114 THR A N 1
ATOM 896 C CA . THR A 1 114 ? -45.337 -31.925 32.827 1.00 27.31 114 THR A CA 1
ATOM 897 C C . THR A 1 114 ? -46.483 -32.183 33.809 1.00 27.31 114 THR A C 1
ATOM 899 O O . THR A 1 114 ? -46.638 -33.321 34.247 1.00 27.31 114 THR A O 1
ATOM 902 N N . LYS A 1 115 ? -47.315 -31.157 34.069 1.00 32.81 115 LYS A N 1
ATOM 903 C CA . LYS A 1 115 ? -48.795 -31.154 34.281 1.00 32.81 115 LYS A CA 1
ATOM 904 C C . LYS A 1 115 ? -49.186 -29.817 34.942 1.00 32.81 115 LYS A C 1
ATOM 906 O O . LYS A 1 115 ? -48.799 -29.558 36.070 1.00 32.81 115 LYS A O 1
ATOM 911 N N . VAL A 1 116 ? -49.683 -28.824 34.198 1.00 27.88 116 VAL A N 1
ATOM 912 C CA . VAL A 1 116 ? -51.099 -28.576 33.828 1.00 27.88 116 VAL A CA 1
ATOM 913 C C . VAL A 1 116 ? -52.033 -28.511 35.043 1.00 27.88 116 VAL A C 1
ATOM 915 O O . VAL A 1 116 ? -52.414 -29.561 35.545 1.00 27.88 116 VAL A O 1
ATOM 918 N N . MET A 1 11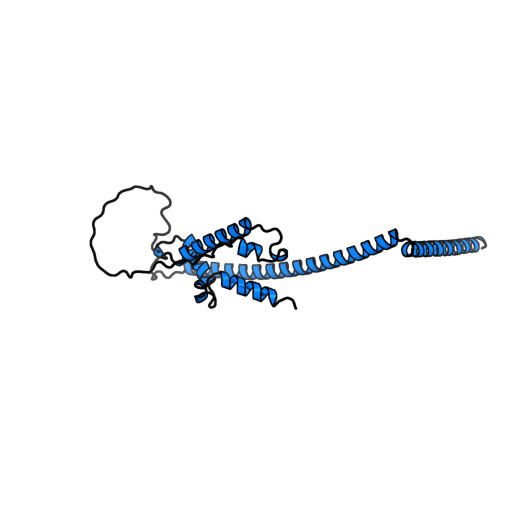7 ? -52.439 -27.295 35.447 1.00 27.58 117 MET A N 1
ATOM 919 C CA . MET A 1 117 ? -53.853 -26.870 35.519 1.00 27.58 117 MET A CA 1
ATOM 920 C C . MET A 1 117 ? -53.965 -25.343 35.763 1.00 27.58 117 MET A C 1
ATOM 922 O O . MET A 1 117 ? -53.364 -24.804 36.687 1.00 27.58 117 MET A O 1
ATOM 926 N N . GLU A 1 118 ? -54.698 -24.675 34.870 1.00 32.94 118 GLU A N 1
ATOM 927 C CA . GLU A 1 118 ? -55.120 -23.254 34.829 1.00 32.94 118 GLU A CA 1
ATOM 928 C C . GLU A 1 118 ? -56.295 -22.981 35.829 1.00 32.94 118 GLU A C 1
ATOM 930 O O . GLU A 1 118 ? -56.715 -23.970 36.438 1.00 32.94 118 GLU A O 1
ATOM 935 N N . PRO A 1 119 ? -56.887 -21.760 36.030 1.00 39.62 119 PRO A N 1
ATOM 936 C CA . PRO A 1 119 ? -57.198 -20.754 34.992 1.00 39.62 119 PRO A CA 1
ATOM 937 C C . PRO A 1 119 ? -57.135 -19.235 35.321 1.00 39.62 119 PRO A C 1
ATOM 939 O O . PRO A 1 119 ? -57.284 -18.782 36.452 1.00 39.62 119 PRO A O 1
ATOM 942 N N . GLU A 1 120 ? -56.968 -18.468 34.235 1.00 31.45 120 GLU A N 1
ATOM 943 C CA . GLU A 1 120 ? -57.571 -17.165 33.885 1.00 31.45 120 GLU A CA 1
ATOM 944 C C . GLU A 1 120 ? -57.517 -15.935 34.825 1.00 31.45 120 GLU A C 1
ATOM 946 O O . GLU A 1 120 ? -58.253 -15.810 35.801 1.00 31.45 120 GLU A O 1
ATOM 951 N N . ARG A 1 121 ? -56.852 -14.867 34.338 1.00 26.70 121 ARG A N 1
ATOM 952 C CA . ARG A 1 121 ? -57.561 -13.626 33.939 1.00 26.70 121 ARG A CA 1
ATOM 953 C C . ARG A 1 121 ? -56.700 -12.666 33.105 1.00 26.70 121 ARG A C 1
ATOM 955 O O . ARG A 1 121 ? -55.739 -12.074 33.579 1.00 26.70 121 ARG A O 1
ATOM 962 N N . ALA A 1 122 ? -57.172 -12.476 31.876 1.00 36.28 122 ALA A N 1
ATOM 963 C CA . ALA A 1 122 ? -57.345 -11.218 31.148 1.00 36.28 122 ALA A CA 1
ATOM 964 C C . ALA A 1 122 ? -56.141 -10.290 30.845 1.00 36.28 122 ALA A C 1
ATOM 966 O O . ALA A 1 122 ? -55.511 -9.696 31.714 1.00 36.28 122 ALA A O 1
ATOM 967 N N . LYS A 1 123 ? -56.040 -10.011 29.533 1.00 41.97 123 LYS A N 1
ATOM 968 C CA . LYS A 1 123 ? -55.349 -8.910 28.833 1.00 41.97 123 LYS A CA 1
ATOM 969 C C . LYS A 1 123 ? -53.857 -9.109 28.560 1.00 41.97 123 LYS A C 1
ATOM 971 O O . LYS A 1 123 ? -52.995 -8.519 29.203 1.00 41.97 123 LYS A O 1
ATOM 976 N N . LYS A 1 124 ? -53.556 -9.825 27.473 1.00 33.44 124 LYS A N 1
ATOM 977 C CA . LYS A 1 124 ? -52.327 -9.591 26.702 1.00 33.44 124 LYS A CA 1
ATOM 978 C C . LYS A 1 124 ? -52.703 -9.293 25.260 1.00 33.44 124 LYS A C 1
ATOM 980 O O . LYS A 1 124 ? -53.382 -10.077 24.608 1.00 33.44 124 LYS A O 1
ATOM 985 N N . SER A 1 125 ? -52.304 -8.106 24.825 1.00 33.34 125 SER A N 1
ATOM 986 C CA .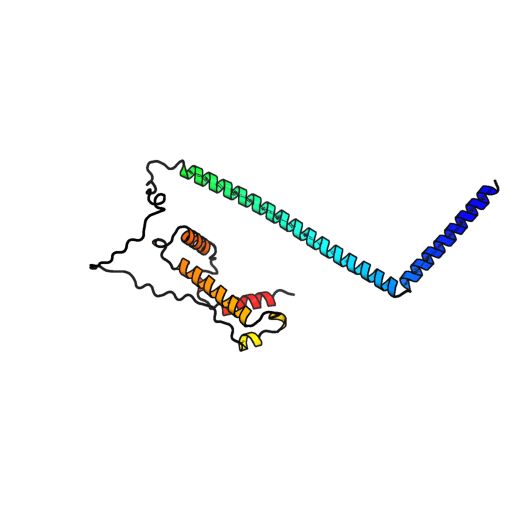 SER A 1 125 ? -52.441 -7.614 23.467 1.00 33.34 125 SER A CA 1
ATOM 987 C C . SER A 1 125 ? -51.832 -8.603 22.480 1.00 33.34 125 SER A C 1
ATOM 989 O O . SER A 1 125 ? -50.690 -9.041 22.631 1.00 33.34 125 SER A O 1
ATOM 991 N N . ILE A 1 126 ? -52.620 -8.928 21.461 1.00 38.12 126 ILE A N 1
ATOM 992 C CA . ILE A 1 126 ? -52.179 -9.567 20.228 1.00 38.12 126 ILE A CA 1
ATOM 993 C C . ILE A 1 126 ? -51.070 -8.674 19.660 1.00 38.12 126 ILE A C 1
ATOM 995 O O . ILE A 1 126 ? -51.332 -7.564 19.204 1.00 38.12 126 ILE A O 1
ATOM 999 N N . LYS A 1 127 ? -49.811 -9.105 19.768 1.00 44.25 127 LYS A N 1
ATOM 1000 C CA . LYS A 1 127 ? -48.719 -8.510 18.996 1.00 44.25 127 LYS A CA 1
ATOM 1001 C C . LYS A 1 127 ? -48.629 -9.313 17.712 1.00 44.25 127 LYS A C 1
ATOM 1003 O O . LYS A 1 127 ? -48.279 -10.488 17.751 1.00 44.25 127 LYS A O 1
ATOM 1008 N N . GLU A 1 128 ? -49.002 -8.666 16.618 1.00 39.38 128 GLU A N 1
ATOM 1009 C CA . GLU A 1 128 ? -48.861 -9.162 15.253 1.00 39.38 128 GLU A CA 1
ATOM 1010 C C . GLU A 1 128 ? -47.488 -9.829 15.039 1.00 39.38 128 GLU A C 1
ATOM 1012 O O . GLU A 1 128 ? -46.480 -9.330 15.564 1.00 39.38 128 GLU A O 1
ATOM 1017 N N . PRO A 1 129 ? -47.411 -10.928 14.264 1.00 43.16 129 PRO A N 1
ATOM 1018 C CA . PRO A 1 129 ? -46.133 -11.456 13.822 1.00 43.16 129 PRO A CA 1
ATOM 1019 C C . PRO A 1 129 ? -45.461 -10.386 12.962 1.00 43.16 129 PRO A C 1
ATOM 1021 O O . PRO A 1 129 ? -45.883 -10.098 11.845 1.00 43.16 129 PRO A O 1
ATOM 1024 N N . ARG A 1 130 ? -44.426 -9.748 13.508 1.00 55.56 130 ARG A N 1
ATOM 1025 C CA . ARG A 1 130 ? -43.611 -8.789 12.764 1.00 55.56 130 ARG A CA 1
ATOM 1026 C C . ARG A 1 130 ? -42.809 -9.575 11.733 1.00 55.56 130 ARG A C 1
ATOM 1028 O O . ARG A 1 130 ? -41.828 -10.227 12.082 1.00 55.56 130 ARG A O 1
ATOM 1035 N N . PHE A 1 131 ? -43.268 -9.554 10.487 1.00 59.47 131 PHE A N 1
ATOM 1036 C CA . PHE A 1 131 ? -42.577 -10.182 9.368 1.00 59.47 1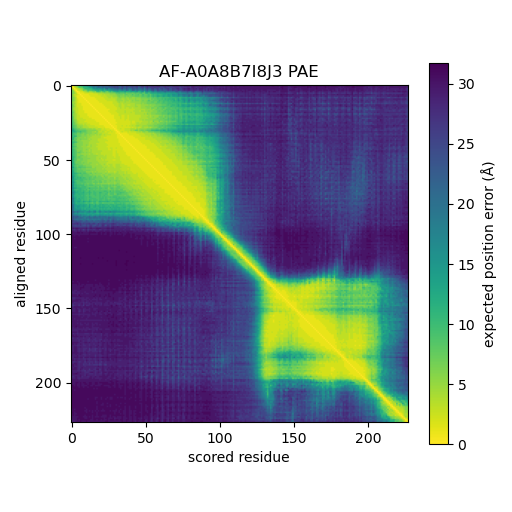31 PHE A CA 1
ATOM 1037 C C . PHE A 1 131 ? -41.226 -9.494 9.143 1.00 59.47 131 PHE A C 1
ATOM 1039 O O . PHE A 1 131 ? -41.163 -8.279 8.942 1.00 59.47 131 PHE A O 1
ATOM 1046 N N . ILE A 1 132 ? -40.146 -10.273 9.181 1.00 72.75 132 ILE A N 1
ATOM 1047 C CA . ILE A 1 132 ? -38.808 -9.807 8.816 1.00 72.75 132 ILE A CA 1
ATOM 1048 C C . ILE A 1 132 ? -38.748 -9.801 7.286 1.00 72.75 132 ILE A C 1
ATOM 1050 O O . ILE A 1 132 ? -39.005 -10.824 6.657 1.00 72.75 132 ILE A O 1
ATOM 1054 N N . LYS A 1 133 ? -38.469 -8.645 6.674 1.00 71.44 133 LYS A N 1
ATOM 1055 C CA . LYS A 1 133 ? -38.384 -8.532 5.211 1.00 71.44 133 LYS A CA 1
ATOM 1056 C C . LYS A 1 133 ? -37.033 -9.060 4.730 1.00 71.44 133 LYS A C 1
ATOM 1058 O O . LYS A 1 133 ? -36.002 -8.457 5.009 1.00 71.44 133 LYS A O 1
ATOM 1063 N N . GLU A 1 134 ? -37.061 -10.167 4.000 1.00 79.50 134 GLU A N 1
ATOM 1064 C CA . GLU A 1 134 ? -35.890 -10.779 3.366 1.00 79.50 134 GLU A CA 1
ATOM 1065 C C . GLU A 1 134 ? -35.693 -10.252 1.936 1.00 79.50 134 GLU A C 1
ATOM 1067 O O . GLU A 1 134 ? -36.644 -9.840 1.265 1.00 79.50 134 GLU A O 1
ATOM 1072 N N . ALA A 1 135 ? -34.448 -10.243 1.459 1.00 81.81 135 ALA A N 1
ATOM 1073 C CA . ALA A 1 135 ? -34.140 -9.949 0.067 1.00 81.81 135 ALA A CA 1
ATOM 1074 C C . ALA A 1 135 ? -34.488 -11.161 -0.811 1.00 81.81 135 ALA A C 1
ATOM 1076 O O . ALA A 1 135 ? -34.118 -12.291 -0.497 1.00 81.81 135 ALA A O 1
ATOM 1077 N N . ALA A 1 136 ? -35.186 -10.933 -1.925 1.00 86.06 136 ALA A N 1
ATOM 1078 C CA . ALA A 1 136 ? -35.429 -11.989 -2.903 1.00 86.06 136 ALA A CA 1
ATOM 1079 C C . ALA A 1 136 ? -34.108 -12.431 -3.550 1.00 86.06 136 ALA A C 1
ATOM 1081 O O . ALA A 1 136 ? -33.236 -11.596 -3.806 1.00 86.06 136 ALA A O 1
ATOM 1082 N N . LEU A 1 137 ? -33.981 -13.731 -3.825 1.00 88.94 137 LEU A N 1
ATOM 1083 C CA . LEU A 1 137 ? -32.865 -14.255 -4.608 1.00 88.94 137 LEU A CA 1
ATOM 1084 C C . LEU A 1 137 ? -32.905 -13.680 -6.022 1.00 88.94 137 LEU A C 1
ATOM 1086 O O . LEU A 1 137 ? -33.975 -13.401 -6.564 1.00 88.94 137 LEU A O 1
ATOM 1090 N N . ILE A 1 138 ? -31.724 -13.522 -6.602 1.00 89.44 138 ILE A N 1
ATOM 1091 C CA . ILE A 1 138 ? -31.555 -13.042 -7.966 1.00 89.44 138 ILE A CA 1
ATOM 1092 C C . ILE A 1 138 ? -31.989 -14.161 -8.908 1.00 89.44 138 ILE A C 1
ATOM 1094 O O . ILE A 1 138 ? -31.630 -15.322 -8.708 1.00 89.44 138 ILE A O 1
ATOM 1098 N N . THR A 1 139 ? -32.767 -13.832 -9.930 1.00 91.50 139 THR A N 1
ATOM 1099 C CA . THR A 1 139 ? -33.146 -14.763 -11.005 1.00 91.50 139 THR A CA 1
ATOM 1100 C C . THR A 1 139 ? -32.053 -14.845 -12.074 1.00 91.50 139 THR A C 1
ATOM 1102 O O . THR A 1 139 ? -31.225 -13.944 -12.196 1.00 91.50 139 THR A O 1
ATOM 1105 N N . ALA A 1 140 ? -32.017 -15.923 -12.862 1.00 88.06 140 ALA A N 1
ATOM 1106 C CA . ALA A 1 140 ? -31.021 -16.059 -13.932 1.00 88.06 140 ALA A CA 1
ATOM 1107 C C . ALA A 1 140 ? -31.104 -14.903 -14.950 1.00 88.06 140 ALA A C 1
ATOM 1109 O O . ALA A 1 140 ? -30.079 -14.408 -15.405 1.00 88.06 140 ALA A O 1
ATOM 1110 N N . GLU A 1 141 ? -32.314 -14.418 -15.239 1.00 88.25 141 GLU A N 1
ATOM 1111 C CA . GLU A 1 141 ? -32.543 -13.262 -16.111 1.00 88.25 141 GLU A CA 1
ATOM 1112 C C . GLU A 1 141 ? -31.975 -11.966 -15.513 1.00 88.25 141 GLU A C 1
ATOM 1114 O O . GLU A 1 141 ? -31.249 -11.237 -16.189 1.00 88.25 141 GLU A O 1
ATOM 1119 N N . GLU A 1 142 ? -32.228 -11.703 -14.223 1.00 89.25 142 GLU A N 1
ATOM 1120 C CA . GLU A 1 142 ? -31.646 -10.546 -13.531 1.00 89.25 142 GLU A CA 1
ATOM 1121 C C . GLU A 1 142 ? -30.113 -10.624 -13.520 1.00 89.25 142 GLU A C 1
ATOM 1123 O O . GLU A 1 142 ? -29.453 -9.613 -13.750 1.00 89.25 142 GLU A O 1
ATOM 1128 N N . PHE A 1 143 ? -29.531 -11.809 -13.319 1.00 91.38 143 PHE A N 1
ATOM 1129 C CA . PHE A 1 143 ? -28.080 -11.995 -13.367 1.00 91.38 143 PHE A CA 1
ATOM 1130 C C . PHE A 1 143 ? -27.512 -11.735 -14.767 1.00 91.38 143 PHE A C 1
ATOM 1132 O O . PHE A 1 143 ? -26.538 -10.989 -14.903 1.00 91.38 143 PHE A O 1
ATOM 1139 N N . GLU A 1 144 ? -28.138 -12.279 -15.813 1.00 89.69 144 GLU A N 1
ATOM 1140 C CA . GLU A 1 144 ? -27.670 -12.101 -17.190 1.00 89.69 144 GLU A CA 1
ATOM 1141 C C . GLU A 1 144 ? -27.828 -10.663 -17.705 1.00 89.69 144 GLU A C 1
ATOM 1143 O O . GLU A 1 144 ? -27.032 -10.222 -18.537 1.00 89.69 144 GLU A O 1
ATOM 1148 N N . SER A 1 145 ? -28.766 -9.895 -17.144 1.00 91.69 145 SER A N 1
ATOM 1149 C CA . SER A 1 145 ? -28.948 -8.473 -17.464 1.00 91.69 145 SER A CA 1
ATOM 1150 C C . SER A 1 145 ? -27.804 -7.565 -16.978 1.00 91.69 145 SER A C 1
ATOM 1152 O O . SER A 1 145 ? -27.617 -6.472 -17.513 1.00 91.69 145 SER A O 1
ATOM 1154 N N . VAL A 1 146 ? -27.010 -7.997 -15.985 1.00 90.06 146 VAL A N 1
ATOM 1155 C CA . VAL A 1 146 ? -25.918 -7.188 -15.413 1.00 90.06 146 VAL A CA 1
ATOM 1156 C C . VAL A 1 146 ? -24.683 -7.215 -16.323 1.00 90.06 146 VAL A C 1
ATOM 1158 O O . VAL A 1 146 ? -24.170 -8.290 -16.604 1.00 90.06 146 VAL A O 1
ATOM 1161 N N . PRO A 1 147 ? -24.099 -6.080 -16.735 1.00 93.00 147 PRO A N 1
ATOM 1162 C CA . PRO A 1 147 ? -22.939 -6.084 -17.626 1.00 93.00 147 PRO A CA 1
ATOM 1163 C C . PRO A 1 147 ? -21.755 -6.934 -17.131 1.00 93.00 147 PRO A C 1
ATOM 1165 O O . PRO A 1 147 ? -21.399 -6.916 -15.950 1.00 93.00 147 PRO A O 1
ATOM 1168 N N . ALA A 1 148 ? -21.081 -7.629 -18.054 1.00 88.31 148 ALA A N 1
ATOM 1169 C CA . ALA A 1 148 ? -20.001 -8.570 -17.733 1.00 88.31 148 ALA A CA 1
ATOM 1170 C C . ALA A 1 148 ? -18.849 -7.940 -16.928 1.00 88.31 148 ALA A C 1
ATOM 1172 O O . ALA A 1 148 ? -18.286 -8.589 -16.048 1.00 88.31 148 ALA A O 1
ATOM 1173 N N . TYR A 1 149 ? -18.534 -6.664 -17.173 1.00 90.31 149 TYR A N 1
ATOM 1174 C CA . TYR A 1 149 ? -17.500 -5.949 -16.420 1.00 90.31 149 TYR A CA 1
ATOM 1175 C C . TYR A 1 149 ? -17.865 -5.748 -14.937 1.00 90.31 149 TYR A C 1
ATOM 1177 O O . TYR A 1 149 ? -16.964 -5.645 -14.111 1.00 90.31 149 TYR A O 1
ATOM 1185 N N . MET A 1 150 ? -19.159 -5.728 -14.584 1.00 88.00 150 MET A N 1
ATOM 1186 C CA . MET A 1 150 ? -19.629 -5.642 -13.194 1.00 88.00 150 MET A CA 1
ATOM 1187 C C . MET A 1 150 ? -19.721 -7.015 -12.530 1.00 88.00 150 MET A C 1
ATOM 1189 O O . MET A 1 150 ? -19.453 -7.141 -11.338 1.00 88.00 150 MET A O 1
ATOM 1193 N N . ARG A 1 151 ? -20.082 -8.054 -13.294 1.00 89.12 151 ARG A N 1
ATOM 1194 C CA . ARG A 1 151 ? -20.116 -9.437 -12.790 1.00 89.12 151 ARG A CA 1
ATOM 1195 C C . ARG A 1 151 ? -18.713 -9.983 -12.525 1.00 89.12 151 ARG A C 1
ATOM 1197 O O . ARG A 1 151 ? -18.508 -10.750 -11.586 1.00 89.12 151 ARG A O 1
ATOM 1204 N N . GLY A 1 152 ? -17.734 -9.590 -13.343 1.00 90.81 152 GLY A N 1
ATOM 1205 C CA . GLY A 1 152 ? -16.358 -10.061 -13.230 1.00 90.81 152 GLY A CA 1
ATOM 1206 C C . GLY A 1 152 ? -16.279 -11.585 -13.353 1.00 90.81 152 GLY A C 1
ATOM 1207 O O . GLY A 1 152 ? -16.648 -12.149 -14.378 1.00 90.81 152 GLY A O 1
ATOM 1208 N N . ARG A 1 153 ? -15.785 -12.253 -12.303 1.00 90.75 153 ARG A N 1
ATOM 1209 C CA . ARG A 1 153 ? -15.679 -13.725 -12.220 1.00 90.75 153 ARG A CA 1
ATOM 1210 C C . ARG A 1 153 ? -16.736 -14.361 -11.308 1.00 90.75 153 ARG A C 1
ATOM 1212 O O . ARG A 1 153 ? -16.619 -15.544 -10.999 1.00 90.75 153 ARG A O 1
ATOM 1219 N N . LEU A 1 154 ? -17.712 -13.582 -10.837 1.00 90.44 154 LEU A N 1
ATOM 1220 C CA . LEU A 1 154 ? -18.737 -14.060 -9.913 1.00 90.44 154 LEU A CA 1
ATOM 1221 C C . LEU A 1 154 ? -19.786 -14.886 -10.654 1.00 90.44 154 LEU A C 1
ATOM 1223 O O . LEU A 1 154 ? -20.268 -14.484 -11.713 1.00 90.44 154 LEU A O 1
ATOM 1227 N N . THR A 1 155 ? -20.154 -16.027 -10.078 1.00 92.31 155 THR A N 1
ATOM 1228 C CA . THR A 1 155 ? -21.207 -16.892 -10.616 1.00 92.31 155 THR A CA 1
ATOM 1229 C C . THR A 1 155 ? -22.562 -16.579 -9.990 1.00 92.31 155 THR A C 1
ATOM 1231 O O . THR A 1 155 ? -22.649 -16.052 -8.879 1.00 92.31 155 THR A O 1
ATOM 1234 N N . TYR A 1 156 ? -23.633 -16.947 -10.693 1.00 90.50 156 TYR A N 1
ATOM 1235 C CA . TYR A 1 156 ? -25.008 -16.843 -10.203 1.00 90.50 156 TYR A CA 1
ATOM 1236 C C . TYR A 1 156 ? -25.176 -17.442 -8.796 1.00 90.50 156 TYR A C 1
ATOM 1238 O O . TYR A 1 156 ? -25.688 -16.786 -7.886 1.00 90.50 156 TYR A O 1
ATOM 1246 N N . ASP A 1 157 ? -24.656 -18.656 -8.601 1.00 91.44 157 ASP A N 1
ATOM 1247 C CA . ASP A 1 157 ? -24.742 -19.375 -7.330 1.00 91.44 157 ASP A CA 1
ATOM 1248 C C . ASP A 1 157 ? -23.980 -18.667 -6.210 1.00 91.44 157 ASP A C 1
ATOM 1250 O O . ASP A 1 157 ? -24.466 -18.594 -5.084 1.00 91.44 157 ASP A O 1
ATOM 1254 N N . GLN A 1 158 ? -22.807 -18.097 -6.512 1.00 92.12 158 GLN A N 1
ATOM 1255 C CA . GLN A 1 158 ? -22.020 -17.347 -5.533 1.00 92.12 158 GLN A CA 1
ATOM 1256 C C . GLN A 1 158 ? -22.773 -16.109 -5.051 1.00 92.12 158 GLN A C 1
ATOM 1258 O O . GLN A 1 158 ? -22.817 -15.848 -3.849 1.00 92.12 158 GLN A O 1
ATOM 1263 N N . ILE A 1 159 ? -23.402 -15.363 -5.963 1.00 90.75 159 ILE A N 1
ATOM 1264 C CA . ILE A 1 159 ? -24.156 -14.167 -5.579 1.00 90.75 159 ILE A CA 1
ATOM 1265 C C . ILE A 1 159 ? -25.383 -14.554 -4.752 1.00 90.75 159 ILE A C 1
ATOM 1267 O O . ILE A 1 159 ? -25.624 -13.964 -3.699 1.00 90.75 159 ILE A O 1
ATOM 1271 N N . ASN A 1 160 ? -26.129 -15.578 -5.164 1.00 92.38 160 ASN A N 1
ATOM 1272 C CA . ASN A 1 160 ? -27.294 -16.024 -4.405 1.00 92.38 160 ASN A CA 1
ATOM 1273 C C . ASN A 1 160 ? -26.937 -16.639 -3.048 1.00 92.38 160 ASN A C 1
ATOM 1275 O O . ASN A 1 160 ? -27.680 -16.430 -2.090 1.00 92.38 160 ASN A O 1
ATOM 1279 N N . ALA A 1 161 ? -25.796 -17.320 -2.921 1.00 91.31 161 ALA A N 1
ATOM 1280 C CA . ALA A 1 161 ? -25.292 -17.778 -1.629 1.00 91.31 161 ALA A CA 1
ATOM 1281 C C . ALA A 1 161 ? -25.033 -16.595 -0.681 1.00 91.31 161 ALA A C 1
ATOM 1283 O O . ALA A 1 161 ? -25.483 -16.613 0.465 1.00 91.31 161 ALA A O 1
ATOM 1284 N N . VAL A 1 162 ? -24.409 -15.519 -1.179 1.00 92.06 162 VAL A N 1
ATOM 1285 C CA . VAL A 1 162 ? -24.205 -14.289 -0.396 1.00 92.06 162 VAL A CA 1
ATOM 1286 C C . VAL A 1 162 ? -25.539 -13.651 0.002 1.00 92.06 162 VAL A C 1
ATOM 1288 O O . VAL A 1 162 ? -25.707 -13.274 1.160 1.00 92.06 162 VAL A O 1
ATOM 1291 N N . VAL A 1 163 ? -26.518 -13.572 -0.908 1.00 89.62 163 VAL A N 1
ATOM 1292 C CA . VAL A 1 163 ? -27.861 -13.045 -0.590 1.00 89.62 163 VAL A CA 1
ATOM 1293 C C . VAL A 1 163 ? -28.539 -13.879 0.503 1.00 89.62 163 VAL A C 1
ATOM 1295 O O . VAL A 1 163 ? -29.136 -13.319 1.424 1.00 89.62 163 VAL A O 1
ATOM 1298 N N . GLN A 1 164 ? -28.415 -15.208 0.460 1.00 90.56 164 GLN A N 1
ATOM 1299 C CA . GLN A 1 164 ? -28.943 -16.083 1.510 1.00 90.56 164 GLN A CA 1
ATOM 1300 C C . GLN A 1 164 ? -28.261 -15.839 2.856 1.00 90.56 164 GLN A C 1
ATOM 1302 O O . GLN A 1 164 ? -28.941 -15.776 3.880 1.00 90.56 164 GLN A O 1
ATOM 1307 N N . ASP A 1 165 ? -26.941 -15.686 2.879 1.00 91.00 165 ASP A N 1
ATOM 1308 C CA . ASP A 1 165 ? -26.209 -15.421 4.118 1.00 91.00 165 ASP A CA 1
ATOM 1309 C C . ASP A 1 165 ? -26.543 -14.040 4.694 1.00 91.00 165 ASP A C 1
ATOM 1311 O O . ASP A 1 165 ? -26.735 -13.905 5.906 1.00 91.00 165 ASP A O 1
ATOM 1315 N N . MET A 1 166 ? -26.745 -13.037 3.834 1.00 89.81 166 MET A N 1
ATOM 1316 C CA . MET A 1 166 ? -27.290 -11.740 4.238 1.00 89.81 166 MET A CA 1
ATOM 1317 C C . MET A 1 166 ? -28.691 -11.883 4.840 1.00 89.81 166 MET A C 1
ATOM 1319 O O . MET A 1 166 ? -28.939 -11.349 5.921 1.00 89.81 166 MET A O 1
ATOM 1323 N N . ASN A 1 167 ? -29.591 -12.641 4.207 1.00 89.56 167 ASN A N 1
ATOM 1324 C CA . ASN A 1 167 ? -30.928 -12.895 4.751 1.00 89.56 167 ASN A CA 1
ATOM 1325 C C . ASN A 1 167 ? -30.861 -13.586 6.116 1.00 89.56 167 ASN A C 1
ATOM 1327 O O . ASN A 1 167 ? -31.521 -13.144 7.054 1.00 89.56 167 ASN A O 1
ATOM 1331 N N . LYS A 1 168 ? -30.008 -14.605 6.285 1.00 91.38 168 LYS A N 1
ATOM 1332 C CA . LYS A 1 168 ? -29.798 -15.271 7.584 1.00 91.38 168 LYS A CA 1
ATOM 1333 C C . LYS A 1 168 ? -29.310 -14.293 8.653 1.00 91.38 168 LYS A C 1
ATOM 1335 O O . LYS A 1 168 ? -29.782 -14.346 9.794 1.00 91.38 168 LYS A O 1
ATOM 1340 N N . ALA A 1 169 ? -28.383 -13.401 8.305 1.00 89.75 169 ALA A N 1
ATOM 1341 C CA . ALA A 1 169 ? -27.865 -12.387 9.218 1.00 89.75 169 ALA A CA 1
ATOM 1342 C C . ALA A 1 169 ? -28.948 -11.368 9.611 1.00 89.75 169 ALA A C 1
ATOM 1344 O O . ALA A 1 169 ? -29.116 -11.077 10.796 1.00 89.75 169 ALA A O 1
ATOM 1345 N N . VAL A 1 170 ? -29.734 -10.891 8.640 1.00 87.31 170 VAL A N 1
ATOM 1346 C CA . VAL A 1 170 ? -30.879 -9.989 8.850 1.00 87.31 170 VAL A CA 1
ATOM 1347 C C . VAL A 1 170 ? -31.916 -10.649 9.756 1.00 87.31 170 VAL A C 1
ATOM 1349 O O . VAL A 1 170 ? -32.269 -10.089 10.794 1.00 87.31 170 VAL A O 1
ATOM 1352 N N . VAL A 1 171 ? -32.342 -11.872 9.438 1.00 87.56 171 VAL A N 1
ATOM 1353 C CA . VAL A 1 171 ? -33.281 -12.643 10.262 1.00 87.56 171 VAL A CA 1
ATOM 1354 C C . VAL A 1 171 ? -32.749 -12.806 11.681 1.00 87.56 171 VAL A C 1
ATOM 1356 O O . VAL A 1 171 ? -33.482 -12.580 12.640 1.00 87.56 171 VAL A O 1
ATOM 1359 N N . SER A 1 172 ? -31.462 -13.110 11.843 1.00 87.75 172 SER A N 1
ATOM 1360 C CA . SER A 1 172 ? -30.838 -13.240 13.162 1.00 87.75 172 SER A CA 1
ATOM 1361 C C . SER A 1 172 ? -30.821 -11.919 13.941 1.00 87.75 172 SER A C 1
ATOM 1363 O O . SER A 1 172 ? -31.177 -11.919 15.122 1.00 87.75 172 SER A O 1
ATOM 1365 N N . LYS A 1 173 ? -30.478 -10.792 13.295 1.00 90.19 173 LYS A N 1
ATOM 1366 C CA . LYS A 1 173 ? -30.507 -9.445 13.898 1.00 90.19 173 LYS A CA 1
ATOM 1367 C C . LYS A 1 173 ? -31.917 -9.095 14.375 1.00 90.19 173 LYS A C 1
ATOM 1369 O O . LYS A 1 173 ? -32.108 -8.772 15.547 1.00 90.19 173 LYS A O 1
ATOM 1374 N N . TYR A 1 174 ? -32.918 -9.196 13.501 1.00 87.62 174 TYR A N 1
ATOM 1375 C CA . TYR A 1 174 ? -34.290 -8.810 13.847 1.00 87.62 174 TYR A CA 1
ATOM 1376 C C . TYR A 1 174 ? -34.967 -9.802 14.798 1.00 87.62 174 TYR A C 1
ATOM 1378 O O . TYR A 1 174 ? -35.774 -9.386 15.629 1.00 87.62 174 TYR A O 1
ATOM 1386 N N . ARG A 1 175 ? -34.581 -11.085 14.782 1.00 89.50 175 ARG A N 1
ATOM 1387 C CA . ARG A 1 175 ? -34.989 -12.054 15.810 1.00 89.50 175 ARG A CA 1
ATOM 1388 C C . ARG A 1 175 ? -34.530 -11.610 17.196 1.00 89.50 175 ARG A C 1
ATOM 1390 O O . ARG A 1 175 ? -35.316 -11.674 18.135 1.00 89.50 175 ARG A O 1
ATOM 1397 N N . ILE A 1 176 ? -33.293 -11.124 17.316 1.00 90.06 176 ILE A N 1
ATOM 1398 C CA . ILE A 1 176 ? -32.780 -10.555 18.568 1.00 90.06 176 ILE A CA 1
ATOM 1399 C C . ILE A 1 176 ? -33.542 -9.267 18.903 1.00 90.06 176 ILE A C 1
ATOM 1401 O O . ILE A 1 176 ? -34.062 -9.149 20.001 1.00 90.06 176 ILE A O 1
ATOM 1405 N N . LEU A 1 177 ? -33.716 -8.329 17.972 1.00 86.50 177 LEU A N 1
ATOM 1406 C CA . LEU A 1 177 ? -34.424 -7.069 18.258 1.00 86.50 177 LEU A CA 1
ATOM 1407 C C . LEU A 1 177 ? -35.900 -7.242 18.658 1.00 86.50 177 LEU A C 1
ATOM 1409 O O . LEU A 1 177 ? -36.453 -6.398 19.363 1.00 86.50 177 LEU A O 1
ATOM 1413 N N . HIS A 1 178 ? -36.569 -8.299 18.198 1.00 86.69 178 HIS A N 1
ATOM 1414 C CA . HIS A 1 178 ? -37.977 -8.562 18.513 1.00 86.69 178 HIS A CA 1
ATOM 1415 C C . HIS A 1 178 ? -38.182 -9.493 19.707 1.00 86.69 178 HIS A C 1
ATOM 1417 O O . HIS A 1 178 ? -39.297 -9.583 20.231 1.00 86.69 1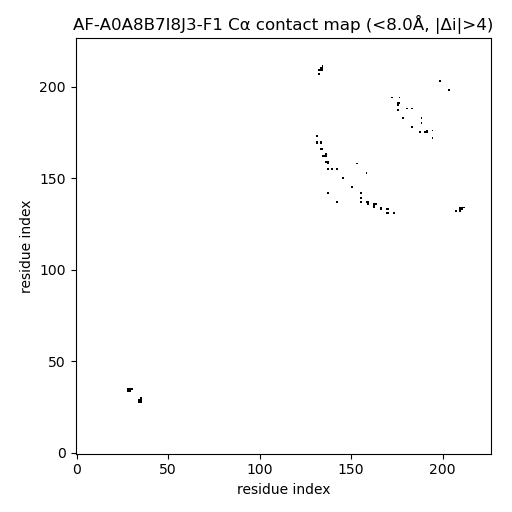78 HIS A O 1
ATOM 1423 N N . GLN A 1 179 ? -37.129 -10.166 20.164 1.00 85.50 179 GLN A N 1
ATOM 1424 C CA . GLN A 1 179 ? -37.208 -11.038 21.321 1.00 85.50 179 GLN A CA 1
ATOM 1425 C C . GLN A 1 179 ? -37.408 -10.205 22.610 1.00 85.50 179 GLN A C 1
ATOM 1427 O O . GLN A 1 179 ? -36.789 -9.155 22.791 1.00 85.50 179 GLN A O 1
ATOM 1432 N N . PRO A 1 180 ? -38.266 -10.637 23.554 1.00 87.75 180 PRO A N 1
ATOM 1433 C CA . PRO A 1 180 ? -38.430 -9.933 24.822 1.00 87.75 180 PRO A CA 1
ATOM 1434 C C . PRO A 1 180 ? -37.129 -9.912 25.639 1.00 87.75 180 PRO A C 1
ATOM 1436 O O . PRO A 1 180 ? -36.567 -10.972 25.920 1.00 87.75 180 PRO A O 1
ATOM 1439 N N . LEU A 1 181 ? -36.712 -8.735 26.120 1.00 84.69 181 LEU A N 1
ATOM 1440 C CA . LEU A 1 181 ? -35.480 -8.535 26.910 1.00 84.69 181 LEU A CA 1
ATOM 1441 C C . LEU A 1 181 ? -35.344 -9.477 28.118 1.00 84.69 181 LEU A C 1
ATOM 1443 O O . LEU A 1 181 ? -34.246 -9.921 28.448 1.00 84.69 181 LEU A O 1
ATOM 1447 N N . LYS A 1 182 ? -36.473 -9.817 28.754 1.00 86.62 182 LYS A N 1
ATOM 1448 C CA . LYS A 1 182 ? -36.533 -10.735 29.905 1.00 86.62 182 LYS A CA 1
ATOM 1449 C C . LYS A 1 182 ? -36.148 -12.177 29.553 1.00 86.62 182 LYS A C 1
ATOM 1451 O O . LYS A 1 182 ? -35.765 -12.926 30.437 1.00 86.62 182 LYS A O 1
ATOM 1456 N N . SER A 1 183 ? -36.267 -12.558 28.280 1.00 88.12 183 SER A N 1
ATOM 1457 C CA . SER A 1 183 ? -35.948 -13.904 27.784 1.00 88.12 183 SER A CA 1
ATOM 1458 C C . SER A 1 183 ? -34.514 -14.042 27.259 1.00 88.12 183 SER A C 1
ATOM 1460 O O . SER A 1 183 ? -34.092 -15.142 26.920 1.00 88.12 183 SER A O 1
ATOM 1462 N N . MET A 1 184 ? -33.765 -12.939 27.165 1.00 89.56 184 MET A N 1
ATOM 1463 C CA . MET A 1 184 ? -32.410 -12.934 26.612 1.00 89.56 184 MET A CA 1
ATOM 1464 C C . MET A 1 184 ? -31.356 -13.189 27.684 1.00 89.56 184 MET A C 1
ATOM 1466 O O . MET A 1 184 ? -31.426 -12.622 28.779 1.00 89.56 184 MET A O 1
ATOM 1470 N N . ASN A 1 185 ? -30.324 -13.955 27.325 1.00 91.44 185 ASN A N 1
ATOM 1471 C CA . ASN A 1 185 ? -29.095 -14.066 28.109 1.00 91.44 185 ASN A CA 1
ATOM 1472 C C . ASN A 1 185 ? -28.204 -12.812 27.943 1.00 91.44 185 ASN A C 1
ATOM 1474 O O . ASN A 1 185 ? -28.484 -11.945 27.113 1.00 91.44 185 ASN A O 1
ATOM 1478 N N . ALA A 1 186 ? -27.132 -12.705 28.734 1.00 88.81 186 ALA A N 1
ATOM 1479 C CA . ALA A 1 186 ? -26.259 -11.526 28.737 1.00 88.81 186 ALA A CA 1
ATOM 1480 C C . ALA A 1 186 ? -25.606 -11.248 27.368 1.00 88.81 186 ALA A C 1
ATOM 1482 O O . ALA A 1 186 ? -25.598 -10.106 26.920 1.00 88.81 186 ALA A O 1
ATOM 1483 N N . ALA A 1 187 ? -25.135 -12.281 26.664 1.00 90.00 187 ALA A N 1
ATOM 1484 C CA . ALA A 1 187 ? -24.502 -12.126 25.353 1.00 90.00 187 ALA A CA 1
ATOM 1485 C C . ALA A 1 187 ? -25.481 -11.597 24.289 1.00 90.00 187 ALA A C 1
ATOM 1487 O O . ALA A 1 187 ? -25.164 -10.662 23.556 1.00 90.00 187 ALA A O 1
ATOM 1488 N N . VAL A 1 188 ? -26.699 -12.146 24.241 1.00 89.00 188 VAL A N 1
ATOM 1489 C CA . VAL A 1 188 ? -27.758 -11.691 23.325 1.00 89.00 188 VAL A CA 1
ATOM 1490 C C . VAL A 1 188 ? -28.219 -10.277 23.680 1.00 89.00 188 VAL A C 1
ATOM 1492 O O . VAL A 1 188 ? -28.501 -9.483 22.787 1.00 89.00 188 VAL A O 1
ATOM 1495 N N . ARG A 1 189 ? -28.238 -9.926 24.971 1.00 89.19 189 ARG A N 1
ATOM 1496 C CA . ARG A 1 189 ? -28.576 -8.574 25.431 1.00 89.19 189 ARG A CA 1
ATOM 1497 C C . ARG A 1 189 ? -27.512 -7.545 25.037 1.00 89.19 189 ARG A C 1
ATOM 1499 O O . ARG A 1 189 ? -27.870 -6.454 24.612 1.00 89.19 189 ARG A O 1
ATOM 1506 N N . ASN A 1 190 ? -26.229 -7.905 25.093 1.00 91.25 190 ASN A N 1
ATOM 1507 C CA . ASN A 1 190 ? -25.146 -7.050 24.595 1.00 91.25 190 ASN A CA 1
ATOM 1508 C C . ASN A 1 190 ? -25.286 -6.803 23.086 1.00 91.25 190 ASN A C 1
ATOM 1510 O O . ASN A 1 190 ? -25.185 -5.665 22.638 1.00 91.25 190 ASN A O 1
ATOM 1514 N N . LEU A 1 191 ? -25.595 -7.849 22.307 1.00 89.88 191 LEU A N 1
ATOM 1515 C CA . LEU A 1 191 ? -25.883 -7.711 20.875 1.00 89.88 191 LEU A CA 1
ATOM 1516 C C . LEU A 1 191 ? -27.108 -6.824 20.617 1.00 89.88 191 LEU A C 1
ATOM 1518 O O . LEU A 1 191 ? -27.075 -6.002 19.709 1.00 89.88 191 LEU A O 1
ATOM 1522 N N . TYR A 1 192 ? -28.164 -6.953 21.425 1.00 90.38 192 TYR A N 1
ATOM 1523 C CA . TYR A 1 192 ? -29.355 -6.108 21.339 1.00 90.38 192 TYR A CA 1
ATOM 1524 C C . TYR A 1 192 ? -29.025 -4.622 21.543 1.00 90.38 192 TYR A C 1
ATOM 1526 O O . TYR A 1 192 ? -29.461 -3.794 20.747 1.00 90.38 192 TYR A O 1
ATOM 1534 N N . HIS A 1 193 ? -28.240 -4.281 22.570 1.00 86.56 193 HIS A N 1
ATOM 1535 C CA . HIS A 1 193 ? -27.833 -2.895 22.820 1.00 86.56 193 HIS A CA 1
ATOM 1536 C C . HIS A 1 193 ? -26.952 -2.349 21.697 1.00 86.56 193 HIS A C 1
ATOM 1538 O O . HIS A 1 193 ? -27.256 -1.285 21.167 1.00 86.56 193 HIS A O 1
ATOM 1544 N N . ARG A 1 194 ? -25.964 -3.131 21.247 1.00 88.69 194 ARG A N 1
ATOM 1545 C CA . ARG A 1 194 ? -25.124 -2.765 20.102 1.00 88.69 194 ARG A CA 1
ATOM 1546 C C . ARG A 1 194 ? -25.960 -2.488 18.848 1.00 88.69 194 ARG A C 1
ATOM 1548 O O . ARG A 1 194 ? -25.764 -1.477 18.187 1.00 88.69 194 ARG A O 1
ATOM 1555 N N . PHE A 1 195 ? -26.943 -3.341 18.549 1.00 88.31 195 PHE A N 1
ATOM 1556 C CA . PHE A 1 195 ? -27.839 -3.123 17.411 1.00 88.31 195 PHE A CA 1
ATOM 1557 C C . PHE A 1 195 ? -28.720 -1.881 17.560 1.00 88.31 195 PHE A C 1
ATOM 1559 O O . PHE A 1 195 ? -29.081 -1.307 16.544 1.00 88.31 195 PHE A O 1
ATOM 1566 N N . LEU A 1 196 ? -29.086 -1.466 18.775 1.00 84.19 196 LEU A N 1
ATOM 1567 C CA . LEU A 1 196 ? -29.822 -0.215 18.983 1.00 84.19 196 LEU A CA 1
ATOM 1568 C C . LEU A 1 196 ? -28.936 1.025 18.830 1.00 84.19 196 LEU A C 1
ATOM 1570 O O . LEU A 1 196 ? -29.424 2.049 18.363 1.00 84.19 196 LEU A O 1
ATOM 1574 N N . GLU A 1 197 ? -27.668 0.942 19.227 1.00 80.56 197 GLU A N 1
ATOM 1575 C CA . GLU A 1 197 ? -26.688 2.028 19.089 1.00 80.56 197 GLU A CA 1
ATOM 1576 C C . GLU A 1 197 ? -26.300 2.268 17.625 1.00 80.56 197 GLU A C 1
ATOM 1578 O O . GLU A 1 197 ? -26.127 3.410 17.206 1.00 80.56 197 GLU A O 1
ATOM 1583 N N . GLU A 1 198 ? -26.223 1.196 16.832 1.00 79.94 198 GLU A N 1
ATOM 1584 C CA . GLU A 1 198 ? -25.961 1.252 15.389 1.00 79.94 198 GLU A CA 1
ATOM 1585 C C . GLU A 1 198 ? -27.149 1.819 14.573 1.00 79.94 198 GLU A C 1
ATOM 1587 O O . GLU A 1 198 ? -26.967 2.217 13.420 1.00 79.94 198 GLU A O 1
ATOM 1592 N N . GLU A 1 199 ? -28.366 1.887 15.134 1.00 75.31 199 GLU A N 1
ATOM 1593 C CA . GLU A 1 199 ? -29.545 2.444 14.450 1.00 75.31 199 GLU A CA 1
ATOM 1594 C C . GLU A 1 199 ? -29.556 3.983 14.528 1.00 75.31 199 GLU A C 1
ATOM 1596 O O . GLU A 1 199 ? -29.885 4.605 15.541 1.00 75.31 199 GLU A O 1
ATOM 1601 N N . THR A 1 200 ? -29.233 4.623 13.408 1.00 68.62 200 THR A N 1
ATOM 1602 C CA . THR A 1 200 ? -29.297 6.079 13.228 1.00 68.62 200 THR A CA 1
ATOM 1603 C C . THR A 1 200 ? -30.723 6.566 12.926 1.00 68.62 200 THR A C 1
ATOM 1605 O O . THR A 1 200 ? -31.609 5.806 12.527 1.00 68.62 200 THR A O 1
ATOM 1608 N N . LYS A 1 201 ? -30.976 7.878 13.065 1.00 59.00 201 LYS A N 1
ATOM 1609 C CA . LYS A 1 201 ? -32.298 8.480 12.777 1.00 59.00 201 LYS A CA 1
ATOM 1610 C C . LYS A 1 201 ? -32.797 8.184 11.351 1.00 59.00 201 LYS A C 1
ATOM 1612 O O . LYS A 1 201 ? -33.999 8.031 11.163 1.00 59.00 201 LYS A O 1
ATOM 1617 N N . ASP A 1 202 ? -31.886 8.027 10.389 1.00 50.88 202 ASP A N 1
ATOM 1618 C CA . ASP A 1 202 ? -32.195 7.698 8.992 1.00 50.88 202 ASP A CA 1
ATOM 1619 C C . ASP A 1 202 ? -32.536 6.218 8.741 1.00 50.88 202 ASP A C 1
ATOM 1621 O O . ASP A 1 202 ? -33.124 5.897 7.706 1.00 50.88 202 ASP A O 1
ATOM 1625 N N . THR A 1 203 ? -32.189 5.307 9.657 1.00 60.06 203 THR A N 1
ATOM 1626 C CA . THR A 1 203 ? -32.385 3.846 9.513 1.00 60.06 203 THR A CA 1
ATOM 1627 C C . THR A 1 203 ? -33.559 3.307 10.334 1.00 60.06 203 THR A C 1
ATOM 1629 O O . THR A 1 203 ? -34.188 2.320 9.934 1.00 60.06 203 THR A O 1
ATOM 1632 N N . LYS A 1 204 ? -33.961 4.055 11.370 1.00 54.16 204 LYS A N 1
ATOM 1633 C CA . LYS A 1 204 ? -35.070 3.746 12.287 1.00 54.16 204 LYS A CA 1
ATOM 1634 C C . LYS A 1 204 ? -36.420 3.496 11.598 1.00 54.16 204 LYS A C 1
ATOM 1636 O O . LYS A 1 204 ? -37.219 2.715 12.105 1.00 54.16 204 LYS A O 1
ATOM 1641 N N . ASP A 1 205 ? -36.651 4.122 10.440 1.00 48.34 205 ASP A N 1
ATOM 1642 C CA . ASP A 1 205 ? -37.887 3.990 9.642 1.00 48.34 205 ASP A CA 1
ATOM 1643 C C . ASP A 1 205 ? -37.661 3.276 8.285 1.00 48.34 205 ASP A C 1
ATOM 1645 O O . ASP A 1 205 ? -38.591 2.821 7.619 1.00 48.34 205 ASP A O 1
ATOM 1649 N N . ARG A 1 206 ? -36.396 3.115 7.857 1.00 44.84 206 ARG A N 1
ATOM 1650 C CA . ARG A 1 206 ? -36.039 2.479 6.570 1.00 44.84 206 ARG A CA 1
ATOM 1651 C C . ARG A 1 206 ? -35.987 0.956 6.617 1.00 44.84 206 ARG A C 1
ATOM 1653 O O . ARG A 1 206 ? -36.055 0.335 5.558 1.00 44.84 206 ARG A O 1
ATOM 1660 N N . SER A 1 207 ? -35.970 0.362 7.810 1.00 50.28 207 SER A N 1
ATOM 1661 C CA . SER A 1 207 ? -36.048 -1.092 8.038 1.00 50.28 207 SER A CA 1
ATOM 1662 C C . SER A 1 207 ? -37.333 -1.756 7.492 1.00 50.28 207 SER A C 1
ATOM 1664 O O . SER A 1 207 ? -37.496 -2.969 7.595 1.00 50.28 207 SER A O 1
ATOM 1666 N N . GLN A 1 208 ? -38.252 -0.986 6.890 1.00 45.12 208 GLN A N 1
ATOM 1667 C CA . GLN A 1 208 ? -39.434 -1.483 6.181 1.00 45.12 208 GLN A CA 1
ATOM 1668 C C . GLN A 1 208 ? -39.355 -1.397 4.644 1.00 45.12 208 GLN A C 1
ATOM 1670 O O . GLN A 1 208 ? -40.301 -1.842 3.989 1.00 45.12 208 GLN A O 1
ATOM 1675 N N . ARG A 1 209 ? -38.290 -0.872 4.023 1.00 40.44 209 ARG A N 1
ATOM 1676 C CA . ARG A 1 209 ? -38.187 -0.858 2.548 1.00 40.44 209 ARG A CA 1
ATOM 1677 C C . ARG A 1 209 ? -37.440 -2.087 2.016 1.00 40.44 209 ARG A C 1
ATOM 1679 O O . ARG A 1 209 ? -36.460 -2.505 2.626 1.00 40.44 209 ARG A O 1
ATOM 1686 N N . PRO A 1 210 ? -37.881 -2.678 0.890 1.00 43.41 210 PRO A N 1
ATOM 1687 C CA . PRO A 1 210 ? -37.223 -3.842 0.306 1.00 43.41 210 PRO A CA 1
ATOM 1688 C C . PRO A 1 210 ? -35.787 -3.508 -0.122 1.00 43.41 210 PRO A C 1
ATOM 1690 O O . PRO A 1 210 ? -35.533 -2.467 -0.732 1.00 43.41 210 PRO A O 1
ATOM 1693 N N . ALA A 1 211 ? -34.857 -4.428 0.155 1.00 47.91 211 ALA A N 1
ATOM 1694 C CA . ALA A 1 211 ? -33.417 -4.297 -0.100 1.00 47.91 211 ALA A CA 1
ATOM 1695 C C . ALA A 1 211 ? -33.051 -3.953 -1.561 1.00 47.91 211 ALA A C 1
ATOM 1697 O O . ALA A 1 211 ? -31.987 -3.387 -1.808 1.00 47.91 211 ALA A O 1
ATOM 1698 N N . LYS A 1 212 ? -33.961 -4.180 -2.522 1.00 40.34 212 LYS A N 1
ATOM 1699 C CA . LYS A 1 212 ? -33.811 -3.732 -3.919 1.00 40.34 212 LYS A CA 1
ATOM 1700 C C . LYS A 1 212 ? -33.573 -2.215 -4.038 1.00 40.34 212 LYS A C 1
ATOM 1702 O O . LYS A 1 212 ? -32.861 -1.779 -4.936 1.00 40.34 212 LYS A O 1
ATOM 1707 N N . GLN A 1 213 ? -34.091 -1.405 -3.111 1.00 41.34 213 GLN A N 1
ATOM 1708 C CA . GLN A 1 213 ? -33.925 0.053 -3.156 1.00 41.34 213 GLN A CA 1
ATOM 1709 C C . GLN A 1 213 ? -32.620 0.545 -2.506 1.00 41.34 213 GLN A C 1
ATOM 1711 O O . GLN A 1 213 ? -32.149 1.630 -2.837 1.00 41.34 213 GLN A O 1
ATOM 1716 N N . LEU A 1 214 ? -31.998 -0.266 -1.642 1.00 45.41 214 LEU A N 1
ATOM 1717 C CA . LEU A 1 214 ? -30.657 0.002 -1.107 1.00 45.41 214 LEU A CA 1
ATOM 1718 C C . LEU A 1 214 ? -29.578 -0.238 -2.171 1.00 45.41 214 LEU A C 1
ATOM 1720 O O . LEU A 1 214 ? -28.673 0.586 -2.289 1.00 45.41 214 LEU A O 1
ATOM 1724 N N . LEU A 1 215 ? -29.737 -1.267 -3.018 1.00 50.44 215 LEU A N 1
ATOM 1725 C CA . LEU A 1 215 ? -28.880 -1.451 -4.197 1.00 50.44 215 LEU A CA 1
ATOM 1726 C C . LEU A 1 215 ? -29.048 -0.305 -5.204 1.00 50.44 215 LEU A C 1
ATOM 1728 O O . LEU A 1 215 ? -28.055 0.210 -5.700 1.00 50.44 215 LEU A O 1
ATOM 1732 N N . GLY A 1 216 ? -30.280 0.154 -5.459 1.00 40.88 216 GLY A N 1
ATOM 1733 C CA . GLY A 1 216 ? -30.521 1.298 -6.348 1.00 40.88 216 GLY A CA 1
ATOM 1734 C C . GLY A 1 216 ? -29.833 2.585 -5.879 1.00 40.88 216 GLY A C 1
ATOM 1735 O O . GLY A 1 216 ? -29.277 3.317 -6.693 1.00 40.88 216 GLY A O 1
ATOM 1736 N N . ILE A 1 217 ? -29.793 2.840 -4.568 1.00 44.19 217 ILE A N 1
ATOM 1737 C CA . ILE A 1 217 ? -29.129 4.026 -4.005 1.00 44.19 217 ILE A CA 1
ATOM 1738 C C . ILE A 1 217 ? -27.601 3.868 -4.004 1.00 44.19 217 ILE A C 1
ATOM 1740 O O . ILE A 1 217 ? -26.912 4.826 -4.339 1.00 44.19 217 ILE A O 1
ATOM 1744 N N . GLN A 1 218 ? -27.056 2.680 -3.708 1.00 43.97 218 GLN A N 1
ATOM 1745 C CA . GLN A 1 218 ? -25.605 2.444 -3.785 1.00 43.97 218 GLN A CA 1
ATOM 1746 C C . GLN A 1 218 ? -25.075 2.451 -5.224 1.00 43.97 218 GLN A C 1
ATOM 1748 O O . GLN A 1 218 ? -24.008 3.006 -5.462 1.00 43.97 218 GLN A O 1
ATOM 1753 N N . VAL A 1 219 ? -25.830 1.925 -6.193 1.00 49.62 219 VAL A N 1
ATOM 1754 C CA . VAL A 1 219 ? -25.462 1.988 -7.617 1.00 49.62 219 VAL A CA 1
ATOM 1755 C C . VAL A 1 219 ? -25.565 3.423 -8.149 1.00 49.62 219 VAL A C 1
ATOM 1757 O O . VAL A 1 219 ? -24.695 3.848 -8.901 1.00 49.62 219 VAL A O 1
ATOM 1760 N N . THR A 1 220 ? -26.546 4.217 -7.699 1.00 38.59 220 THR A N 1
ATOM 1761 C CA . THR A 1 220 ? -26.647 5.640 -8.083 1.00 38.59 220 THR A CA 1
ATOM 1762 C C . THR A 1 220 ? -25.516 6.479 -7.474 1.00 38.59 220 THR A C 1
ATOM 1764 O O . THR A 1 220 ? -24.924 7.284 -8.181 1.00 38.59 220 THR A O 1
ATOM 1767 N N . LEU A 1 221 ? -25.145 6.249 -6.207 1.00 45.50 221 LEU A N 1
ATOM 1768 C CA . LEU A 1 221 ? -24.010 6.927 -5.557 1.00 45.50 221 LEU A CA 1
ATOM 1769 C C . LEU A 1 221 ? -22.650 6.552 -6.165 1.00 45.50 221 LEU A C 1
ATOM 1771 O O . LEU A 1 221 ? -21.753 7.392 -6.200 1.00 45.50 221 LEU A O 1
ATOM 1775 N N . LEU A 1 222 ? -22.501 5.322 -6.668 1.00 45.84 222 LEU A N 1
ATOM 1776 C CA . LEU A 1 222 ? -21.300 4.880 -7.385 1.00 45.84 222 LEU A CA 1
ATOM 1777 C C . LEU A 1 222 ? -21.216 5.445 -8.813 1.00 45.84 222 LEU A C 1
ATOM 1779 O O . LEU A 1 222 ? -20.113 5.651 -9.309 1.00 45.84 222 LEU A O 1
ATOM 1783 N N . LEU A 1 223 ? -22.350 5.736 -9.463 1.00 44.22 223 LEU A N 1
ATOM 1784 C CA . LEU A 1 223 ? -22.385 6.323 -10.810 1.00 44.22 223 LEU A CA 1
ATOM 1785 C C . LEU A 1 223 ? -22.291 7.858 -10.824 1.00 44.22 223 LEU A C 1
ATOM 1787 O O . LEU A 1 223 ? -21.979 8.425 -11.864 1.00 44.22 223 LEU A O 1
ATOM 1791 N N . THR A 1 224 ? -22.512 8.538 -9.695 1.00 42.47 224 THR A N 1
ATOM 1792 C CA . THR A 1 224 ? -22.356 10.002 -9.576 1.00 42.47 224 THR A CA 1
ATOM 1793 C C . THR A 1 224 ? -21.012 10.437 -8.980 1.00 42.47 224 THR A C 1
ATOM 1795 O O . THR A 1 224 ? -20.861 11.599 -8.612 1.00 42.47 224 THR A O 1
ATOM 1798 N N . SER A 1 225 ? -20.043 9.528 -8.821 1.00 40.12 225 SER A N 1
ATOM 1799 C CA . SER A 1 225 ? -18.760 9.829 -8.168 1.00 40.12 225 SER A CA 1
ATOM 1800 C C . SER A 1 225 ? -17.542 9.279 -8.918 1.00 40.12 225 SER A C 1
ATOM 1802 O O . SER A 1 225 ? -16.696 8.632 -8.319 1.00 40.12 225 SER A O 1
ATOM 1804 N N . VAL A 1 226 ? -17.444 9.553 -10.221 1.00 37.06 226 VAL A N 1
ATOM 1805 C CA . VAL A 1 226 ? -16.195 9.665 -11.013 1.00 37.06 226 VAL A CA 1
ATOM 1806 C C . VAL A 1 226 ? -16.524 10.682 -12.138 1.00 37.06 226 VAL A C 1
ATOM 1808 O O . VAL A 1 226 ? -17.648 10.618 -12.630 1.00 37.06 226 VAL A O 1
ATOM 1811 N N 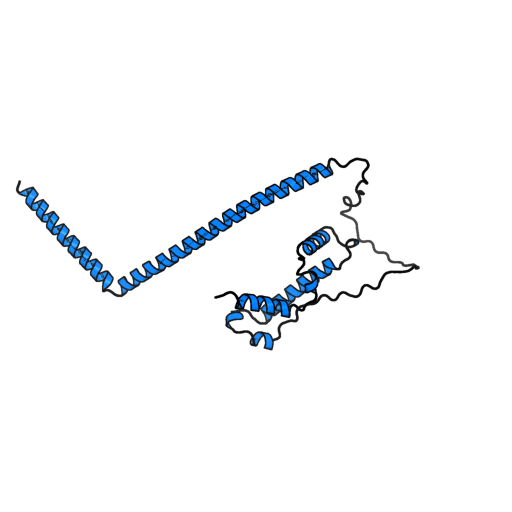. PRO A 1 227 ? -15.656 11.675 -12.439 1.00 45.31 227 PRO A N 1
ATOM 1812 C CA . PRO A 1 227 ? -16.007 13.098 -12.599 1.00 45.31 227 PRO A CA 1
ATOM 1813 C C . PRO A 1 227 ? -16.851 13.472 -13.821 1.00 45.31 227 PRO A C 1
ATOM 1815 O O . PRO A 1 227 ? -16.750 12.786 -14.862 1.00 45.31 227 PRO A O 1
#

Sequence (227 aa):
MASSDLEDLCLHINMKISTIKKTLQLRNIGQEPSLKSMLCKIGHEMVLLNDLLNKMEMEVQQQEKLKNLLKELQKSAERDQNEAHHLRENIPPHLPKPSQSCITGLTVKCGEQTKVMEPERAKKSIKEPRFIKEAALITAEEFESVPAYMRGRLTYDQINAVVQDMNKAVVSKYRILHQPLKSMNAAVRNLYHRFLEEETKDTKDRSQRPAKQLLGIQVTLLLTSVP

Secondary structure (DSSP, 8-state):
-HHHHHHHHHHHHHHHHHHHHHHHHHHHHHH-HHHHHHHHHHHHHHHHHHHHHHHHHHHHHHHHHHHHHHHHHHHHHHHHHHHHHHHHHT--TTS-PPPS-SS--S---------------------------PPPPPPHHHHHHS-HHHHTT--HHHHHHHHHHHHHHHHHHHHHHHS-GGG--HHHHHHHHHHHHS--TTTTTGGGS-THHHHHHHHHHHHTS--

Mean predicted aligned error: 20.54 Å